Protein AF-A0A101M7M8-F1 (afdb_monomer_lite)

Radius of gyration: 23.51 Å; chains: 1; bounding box: 47×56×74 Å

Structure (mmCIF, N/CA/C/O backbone):
data_AF-A0A101M7M8-F1
#
_entry.id   AF-A0A101M7M8-F1
#
loop_
_atom_site.group_PDB
_atom_site.id
_atom_site.type_symbol
_atom_site.label_atom_id
_atom_site.label_alt_id
_atom_site.label_comp_id
_atom_site.label_asym_id
_atom_site.label_entity_id
_atom_site.label_seq_id
_atom_site.pdbx_PDB_ins_code
_atom_site.Cartn_x
_atom_site.Cartn_y
_atom_site.Cartn_z
_atom_site.occupancy
_atom_site.B_iso_or_equiv
_atom_site.auth_seq_id
_atom_site.auth_comp_id
_atom_site.auth_asym_id
_atom_site.auth_atom_id
_atom_site.pdbx_PDB_model_num
ATOM 1 N N . MET A 1 1 ? -29.765 -16.684 18.966 1.00 32.25 1 MET A N 1
ATOM 2 C CA . MET A 1 1 ? -29.220 -16.199 20.252 1.00 32.25 1 MET A CA 1
ATOM 3 C C . MET A 1 1 ? -28.391 -17.330 20.838 1.00 32.25 1 MET A C 1
ATOM 5 O O . MET A 1 1 ? -28.971 -18.263 21.369 1.00 32.25 1 MET A O 1
ATOM 9 N N . MET A 1 2 ? -27.074 -17.317 20.631 1.00 23.75 2 MET A N 1
ATOM 10 C CA . MET A 1 2 ? -26.139 -18.282 21.225 1.00 23.75 2 MET A CA 1
ATOM 11 C C . MET A 1 2 ? -25.247 -17.524 22.202 1.00 23.75 2 MET A C 1
ATOM 13 O O . MET A 1 2 ? -24.819 -16.415 21.904 1.00 23.75 2 MET A O 1
ATOM 17 N N . THR A 1 3 ? -25.052 -18.104 23.377 1.00 29.38 3 THR A N 1
ATOM 18 C CA . THR A 1 3 ? -24.388 -17.514 24.537 1.00 29.38 3 THR A CA 1
ATOM 19 C C . THR A 1 3 ? -22.861 -17.609 24.445 1.00 29.38 3 THR A C 1
ATOM 21 O O . THR A 1 3 ? -22.305 -18.702 24.381 1.00 29.38 3 THR A O 1
ATOM 24 N N . ASP A 1 4 ? -22.248 -16.430 24.488 1.00 35.38 4 ASP A N 1
ATOM 25 C CA . ASP A 1 4 ? -20.856 -15.952 24.616 1.00 35.38 4 ASP A CA 1
ATOM 26 C C . ASP A 1 4 ? -19.743 -16.758 25.341 1.00 35.38 4 ASP A C 1
ATOM 28 O O . ASP A 1 4 ? -18.679 -16.190 25.553 1.00 35.38 4 ASP A O 1
ATOM 32 N N . ASN A 1 5 ? -19.865 -18.046 25.681 1.00 39.22 5 ASN A N 1
ATOM 33 C CA . ASN A 1 5 ? -18.835 -18.715 26.515 1.00 39.22 5 ASN A CA 1
ATOM 34 C C . ASN A 1 5 ? -17.965 -19.783 25.829 1.00 39.22 5 ASN A C 1
ATOM 36 O O . ASN A 1 5 ? -17.107 -20.379 26.473 1.00 39.22 5 ASN A O 1
ATOM 40 N N . PHE A 1 6 ? -18.115 -20.015 24.522 1.00 40.47 6 PHE A N 1
ATOM 41 C CA . PHE A 1 6 ? -17.392 -21.109 23.852 1.00 40.47 6 PHE A CA 1
ATOM 42 C C . PHE A 1 6 ? -15.856 -20.979 23.919 1.00 40.47 6 PHE A C 1
ATOM 44 O O . PHE A 1 6 ? -15.157 -21.983 24.023 1.00 40.47 6 PHE A O 1
ATOM 51 N N . PHE A 1 7 ? -15.324 -19.755 23.868 1.00 36.28 7 PHE A N 1
ATOM 52 C CA . PHE A 1 7 ? -13.878 -19.518 23.78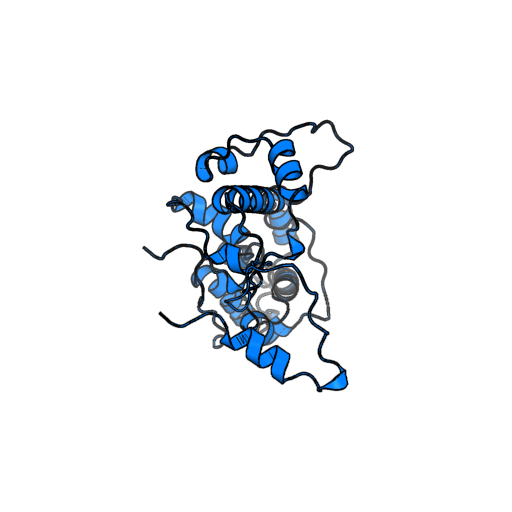6 1.00 36.28 7 PHE A CA 1
ATOM 53 C C . PHE A 1 7 ? -13.171 -19.553 25.148 1.00 36.28 7 PHE A C 1
ATOM 55 O O . PHE A 1 7 ? -12.085 -20.120 25.257 1.00 36.28 7 PHE A O 1
ATOM 62 N N . ASP A 1 8 ? -13.803 -19.024 26.193 1.00 39.91 8 ASP A N 1
ATOM 63 C CA . ASP A 1 8 ? -13.211 -18.966 27.534 1.00 39.91 8 ASP A CA 1
ATOM 64 C C . ASP A 1 8 ? -13.249 -20.333 28.233 1.00 39.91 8 ASP A C 1
ATOM 66 O O . ASP A 1 8 ? -12.286 -20.726 28.897 1.00 39.91 8 ASP A O 1
ATOM 70 N N . ASP A 1 9 ? -14.313 -21.110 27.998 1.00 45.50 9 ASP A N 1
ATOM 71 C CA . ASP A 1 9 ? -14.434 -22.483 28.496 1.00 45.50 9 ASP A CA 1
ATOM 72 C C . ASP A 1 9 ? -13.404 -23.411 27.827 1.00 45.50 9 ASP A C 1
ATOM 74 O O . ASP A 1 9 ? -12.812 -24.271 28.484 1.00 45.50 9 ASP A O 1
ATOM 78 N N . ALA A 1 10 ? -13.124 -23.200 26.535 1.00 43.31 10 ALA A N 1
ATOM 79 C CA . ALA A 1 10 ? -12.106 -23.952 25.805 1.00 43.31 10 ALA A CA 1
ATOM 80 C C . ALA A 1 10 ? -10.690 -23.674 26.335 1.00 43.31 10 ALA A C 1
ATOM 82 O O . ALA A 1 10 ? -9.888 -24.599 26.470 1.00 43.31 10 ALA A O 1
ATOM 83 N N . ILE A 1 11 ? -10.390 -22.421 26.688 1.00 44.66 11 ILE A N 1
ATOM 84 C CA . ILE A 1 11 ? -9.078 -22.024 27.213 1.00 44.66 11 ILE A CA 1
ATOM 85 C C . ILE A 1 11 ? -8.894 -22.524 28.652 1.00 44.66 11 ILE A C 1
ATOM 87 O O . ILE A 1 11 ? -7.848 -23.086 28.973 1.00 44.66 11 ILE A O 1
ATOM 91 N N . TYR A 1 12 ? -9.911 -22.419 29.508 1.00 48.59 12 TYR A N 1
ATOM 92 C CA . TYR A 1 12 ? -9.835 -22.898 30.892 1.00 48.59 12 TYR A CA 1
ATOM 93 C C . TYR A 1 12 ? -9.670 -24.427 30.991 1.00 48.59 12 TYR A C 1
ATOM 95 O O . TYR A 1 12 ? -8.859 -24.919 31.779 1.00 48.59 12 TYR A O 1
ATOM 103 N N . LEU A 1 13 ? -10.394 -25.189 30.161 1.00 52.75 13 LEU A N 1
ATOM 104 C CA . LEU A 1 13 ? -10.286 -26.653 30.103 1.00 52.75 13 LEU A CA 1
ATOM 105 C C . LEU A 1 13 ? -8.975 -27.135 29.470 1.00 52.75 13 LEU A C 1
ATOM 107 O O . LEU A 1 13 ? -8.574 -28.274 29.709 1.00 52.75 13 LEU A O 1
ATOM 111 N N . SER A 1 14 ? -8.295 -26.274 28.707 1.00 49.81 14 SER A N 1
ATOM 112 C CA . SER A 1 14 ? -6.990 -26.579 28.112 1.00 49.81 14 SER A CA 1
ATOM 113 C C . SER A 1 14 ? -5.812 -26.480 29.093 1.00 49.81 14 SER A C 1
ATOM 115 O O . SER A 1 14 ? -4.717 -26.932 28.764 1.00 49.81 14 SER A O 1
ATOM 117 N N . LEU A 1 15 ? -6.022 -25.940 30.304 1.00 53.69 15 LEU A N 1
ATOM 118 C CA . LEU A 1 15 ? -4.983 -25.822 31.333 1.00 53.69 15 LEU A CA 1
ATOM 119 C C . LEU A 1 15 ? -4.952 -27.052 32.274 1.00 53.69 15 LEU A C 1
ATOM 121 O O . LEU A 1 15 ? -6.022 -27.495 32.727 1.00 53.69 15 LEU A O 1
ATOM 125 N N . PRO A 1 16 ? -3.756 -27.585 32.621 1.00 60.22 16 PRO A N 1
ATOM 126 C CA . PRO A 1 16 ? -3.584 -28.640 33.627 1.00 60.22 16 PRO A CA 1
ATOM 127 C C . PRO A 1 16 ? -4.167 -28.240 34.986 1.00 60.22 16 PRO A C 1
ATOM 129 O O . PRO A 1 16 ? -4.083 -27.080 35.377 1.00 60.22 16 PRO A O 1
ATOM 132 N N . GLU A 1 17 ? -4.737 -29.191 35.735 1.00 57.03 17 GLU A N 1
ATOM 133 C CA . GLU A 1 17 ? -5.490 -28.895 36.969 1.00 57.03 17 GLU A CA 1
ATOM 134 C C . GLU A 1 17 ? -4.710 -28.098 38.024 1.00 57.03 17 GLU A C 1
ATOM 136 O O . GLU A 1 17 ? -5.309 -27.270 38.706 1.00 57.03 17 GLU A O 1
ATOM 141 N N . GLY A 1 18 ? -3.394 -28.303 38.131 1.00 55.91 18 GLY A N 1
ATOM 142 C CA . GLY A 1 18 ? -2.535 -27.586 39.081 1.00 55.91 18 GLY A CA 1
ATOM 143 C C . GLY A 1 18 ? -2.215 -26.137 38.697 1.00 55.91 18 GLY A C 1
ATOM 144 O O . GLY A 1 18 ? -1.885 -25.346 39.575 1.00 55.91 18 GLY A O 1
ATOM 145 N N . ASP A 1 19 ? -2.365 -25.783 37.418 1.00 47.59 19 ASP A N 1
ATOM 146 C CA . ASP A 1 19 ? -1.992 -24.473 36.863 1.00 47.59 19 ASP A CA 1
ATOM 147 C C . ASP A 1 19 ? -3.211 -23.573 36.618 1.00 47.59 19 ASP A C 1
ATOM 149 O O . ASP A 1 19 ? -3.096 -22.450 36.117 1.00 47.59 19 ASP A O 1
ATOM 153 N N . ARG A 1 20 ? -4.410 -24.057 36.964 1.00 64.12 20 ARG A N 1
ATOM 154 C CA . ARG A 1 20 ? -5.638 -23.273 36.848 1.00 64.12 20 ARG A CA 1
ATOM 155 C C . ARG A 1 20 ? -5.642 -22.185 37.924 1.00 64.12 20 ARG A C 1
ATOM 157 O O . ARG A 1 20 ? -5.546 -22.501 39.110 1.00 64.12 20 ARG A O 1
ATOM 164 N N . PRO A 1 21 ? -5.798 -20.906 37.553 1.00 47.75 21 PRO A N 1
ATOM 165 C CA . PRO A 1 21 ? -5.776 -19.822 38.523 1.00 47.75 21 PRO A CA 1
ATOM 166 C C . PRO A 1 21 ? -6.949 -19.932 39.507 1.00 47.75 21 PRO A C 1
ATOM 168 O O . PRO A 1 21 ? -8.106 -20.111 39.115 1.00 47.75 21 PRO A O 1
ATOM 171 N N . THR A 1 22 ? -6.650 -19.811 40.802 1.00 50.59 22 THR A N 1
ATOM 172 C CA . THR A 1 22 ? -7.643 -19.881 41.880 1.00 50.59 22 THR A CA 1
ATOM 173 C C . THR A 1 22 ? -8.544 -18.638 41.839 1.00 50.59 22 THR A C 1
ATOM 175 O O . THR A 1 22 ? -8.028 -17.520 41.904 1.00 50.59 22 THR A O 1
ATOM 178 N N . PRO A 1 23 ? -9.881 -18.766 41.753 1.00 46.91 23 PRO A N 1
ATOM 179 C CA . PRO A 1 23 ? -10.744 -17.604 41.544 1.00 46.91 23 PRO A CA 1
ATOM 180 C C . PRO A 1 23 ? -10.723 -16.628 42.733 1.00 46.91 23 PRO A C 1
ATOM 182 O O . PRO A 1 23 ? -10.976 -17.020 43.876 1.00 46.91 23 PRO A O 1
ATOM 185 N N . HIS A 1 24 ? -10.485 -15.337 42.474 1.00 37.03 24 HIS A N 1
ATOM 186 C CA . HIS A 1 24 ? -10.622 -14.281 43.483 1.00 37.03 24 HIS A CA 1
ATOM 187 C C . HIS A 1 24 ? -12.093 -14.086 43.894 1.00 37.03 24 HIS A C 1
ATOM 189 O O . HIS A 1 24 ? -12.976 -13.904 43.055 1.00 37.03 24 HIS A O 1
ATOM 195 N N . LYS A 1 25 ? -12.362 -14.098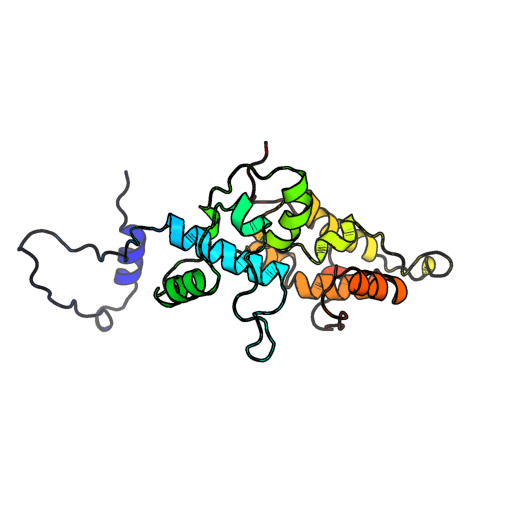 45.207 1.00 33.75 25 LYS A N 1
ATOM 196 C CA . LYS A 1 25 ? -13.704 -13.928 45.786 1.00 33.75 25 LYS A CA 1
ATOM 197 C C . LYS A 1 25 ? -14.038 -12.441 45.978 1.00 33.75 25 LYS A C 1
ATOM 199 O O . LYS A 1 25 ? -13.643 -11.852 46.978 1.00 33.75 25 LYS A O 1
ATOM 204 N N . HIS A 1 26 ? -14.810 -11.848 45.068 1.00 35.81 26 HIS A N 1
ATOM 205 C CA . HIS A 1 26 ? -15.611 -10.654 45.379 1.00 35.81 26 HIS A CA 1
ATOM 206 C C . HIS A 1 26 ? -16.964 -11.075 45.987 1.00 35.81 26 HIS A C 1
ATOM 208 O O . HIS A 1 26 ? -17.482 -12.130 45.608 1.00 35.81 26 HIS A O 1
ATOM 214 N N . PRO A 1 27 ? -17.558 -10.294 46.916 1.00 35.12 27 PRO A N 1
ATOM 215 C CA . PRO A 1 27 ? -18.871 -10.599 47.472 1.00 35.12 27 PRO A CA 1
ATOM 216 C C . PRO A 1 27 ? -19.942 -10.323 46.409 1.00 35.12 27 PRO A C 1
ATOM 218 O O . PRO A 1 27 ? -20.359 -9.191 46.181 1.00 35.12 27 PRO A O 1
ATOM 221 N N . VAL A 1 28 ? -20.342 -11.390 45.724 1.00 41.12 28 VAL A N 1
ATOM 222 C CA . VAL A 1 28 ? -21.474 -11.434 44.799 1.00 41.12 28 VAL A CA 1
ATOM 223 C C . VAL A 1 28 ? -22.707 -11.840 45.615 1.00 41.12 28 VAL A C 1
ATOM 225 O O . VAL A 1 28 ? -22.597 -12.785 46.403 1.00 41.12 28 VAL A O 1
ATOM 228 N N . PRO A 1 29 ? -23.875 -11.183 45.455 1.00 38.06 29 PRO A N 1
ATOM 229 C CA . PRO A 1 29 ? -25.136 -11.710 45.960 1.00 38.06 29 PRO A CA 1
ATOM 230 C C . PRO A 1 29 ? -25.270 -13.154 45.489 1.00 38.06 29 PRO A C 1
ATOM 232 O O . PRO A 1 29 ? -25.189 -13.450 44.297 1.00 38.06 29 PRO A O 1
ATOM 235 N N . SER A 1 30 ? -25.364 -14.059 46.452 1.00 46.72 30 SER A N 1
ATOM 236 C CA . SER A 1 30 ? -25.351 -15.500 46.251 1.00 46.72 30 SER A CA 1
ATOM 237 C C . SER A 1 30 ? -26.430 -15.912 45.251 1.00 46.72 30 SER A C 1
ATOM 239 O O . SER A 1 30 ? -27.605 -15.955 45.610 1.00 46.72 30 SER A O 1
ATOM 241 N N . GLY A 1 31 ? -26.037 -16.217 44.009 1.00 46.72 31 GLY A N 1
ATOM 242 C CA . GLY A 1 31 ? -26.960 -16.850 43.068 1.00 46.72 31 GLY A CA 1
ATOM 243 C C . GLY A 1 31 ? -26.848 -16.550 41.575 1.00 46.72 31 GLY A C 1
ATOM 244 O O . GLY A 1 31 ? -27.865 -16.684 40.914 1.00 46.72 31 GLY A O 1
ATOM 245 N N . SER A 1 32 ? -25.691 -16.207 40.999 1.00 39.06 32 SER A N 1
ATOM 246 C CA . SER A 1 32 ? -25.452 -16.462 39.559 1.00 39.06 32 SER A CA 1
ATOM 247 C C . SER A 1 32 ? -23.989 -16.233 39.171 1.00 39.06 32 SER A C 1
ATOM 249 O O . SER A 1 32 ? -23.405 -15.206 39.509 1.00 39.06 32 SER A O 1
ATOM 251 N N . ARG A 1 33 ? -23.407 -17.219 38.477 1.00 39.69 33 ARG A N 1
ATOM 252 C CA . ARG A 1 33 ? -22.004 -17.315 38.035 1.00 39.69 33 ARG A CA 1
ATOM 253 C C . ARG A 1 33 ? -21.588 -16.105 37.187 1.00 39.69 33 ARG A C 1
ATOM 255 O O . ARG A 1 33 ? -22.284 -15.739 36.245 1.00 39.69 33 ARG A O 1
ATOM 262 N N . GLY A 1 34 ? -20.468 -15.484 37.555 1.00 39.03 34 GLY A N 1
ATOM 263 C CA . GLY A 1 34 ? -20.034 -14.184 37.049 1.00 39.03 34 GLY A CA 1
ATOM 264 C C . GLY A 1 34 ? -19.376 -14.230 35.670 1.00 39.03 34 GLY A C 1
ATOM 265 O O . GLY A 1 34 ? -18.301 -14.791 35.506 1.00 39.03 34 GLY A O 1
ATOM 266 N N . THR A 1 35 ? -19.996 -13.547 34.712 1.00 36.94 35 THR A N 1
ATOM 267 C CA . THR A 1 35 ? -19.371 -13.018 33.493 1.00 36.94 35 THR A CA 1
ATOM 268 C C . THR A 1 35 ? -18.348 -11.935 33.858 1.00 36.94 35 THR A C 1
ATOM 270 O O . THR A 1 35 ? -18.730 -10.919 34.453 1.00 36.94 35 THR A O 1
ATOM 273 N N . GLN A 1 36 ? -17.072 -12.105 33.493 1.00 39.00 36 GLN A N 1
ATOM 274 C CA . GLN A 1 36 ? -16.108 -10.999 33.491 1.00 39.00 36 GLN A CA 1
ATOM 275 C C . GLN A 1 36 ? -16.554 -9.960 32.453 1.00 39.00 36 GLN A C 1
ATOM 277 O O . GLN A 1 36 ? -16.719 -10.261 31.274 1.00 39.00 36 GLN A O 1
ATOM 282 N N . LYS A 1 37 ? -16.801 -8.722 32.891 1.00 39.56 37 LYS A N 1
ATOM 283 C CA . LYS A 1 37 ? -17.212 -7.630 32.001 1.00 39.56 37 LYS A CA 1
ATOM 284 C C . LYS A 1 37 ? -15.980 -6.962 31.393 1.00 39.56 37 LYS A C 1
ATOM 286 O O . LYS A 1 37 ? -15.274 -6.239 32.090 1.00 39.56 37 LYS A O 1
ATOM 291 N N . ILE A 1 38 ? -15.790 -7.143 30.085 1.00 42.38 38 ILE A N 1
ATOM 292 C CA . ILE A 1 38 ? -14.974 -6.261 29.236 1.00 42.38 38 ILE A CA 1
ATOM 293 C C . ILE A 1 38 ? -15.375 -4.802 29.535 1.00 42.38 38 ILE A C 1
ATOM 295 O O . ILE A 1 38 ? -16.583 -4.526 29.589 1.00 42.38 38 ILE A O 1
ATOM 299 N N . PRO A 1 39 ? -14.427 -3.862 29.728 1.00 40.81 39 PRO A N 1
ATOM 300 C CA . PRO A 1 39 ? -14.756 -2.450 29.876 1.00 40.81 39 PRO A CA 1
ATOM 301 C C . PRO A 1 39 ? -15.514 -1.979 28.632 1.00 40.81 39 PRO A C 1
ATOM 303 O O . PRO A 1 39 ? -14.956 -1.860 27.544 1.00 40.81 39 PRO A O 1
ATOM 306 N N . ARG A 1 40 ? -16.819 -1.749 28.777 1.00 43.19 40 ARG A N 1
ATOM 307 C CA . ARG A 1 40 ? -17.635 -1.158 27.719 1.00 43.19 40 ARG A CA 1
ATOM 308 C C . ARG A 1 40 ? -17.424 0.345 27.779 1.00 43.19 40 ARG A C 1
ATOM 310 O O . ARG A 1 40 ? -17.894 0.997 28.708 1.00 43.19 40 ARG A O 1
ATOM 317 N N . TYR A 1 41 ? -16.699 0.891 26.809 1.00 51.41 41 TYR A N 1
ATOM 318 C CA . TYR A 1 41 ? -16.622 2.336 26.663 1.00 51.41 41 TYR A CA 1
ATOM 319 C C . TYR A 1 41 ? -17.984 2.847 26.200 1.00 51.41 41 TYR A C 1
ATOM 321 O O . TYR A 1 41 ? -18.460 2.479 25.127 1.00 51.41 41 TYR A O 1
ATOM 329 N N . ASN A 1 42 ? -18.605 3.706 27.007 1.00 51.78 42 ASN A N 1
ATOM 330 C CA . ASN A 1 42 ? -19.912 4.296 26.703 1.00 51.78 42 ASN A CA 1
ATOM 331 C C . ASN A 1 42 ? -19.909 5.147 25.418 1.00 51.78 42 ASN A C 1
ATOM 333 O O . ASN A 1 42 ? -20.975 5.489 24.921 1.00 51.78 42 ASN A O 1
ATOM 337 N N . ASP A 1 43 ? -18.728 5.465 24.876 1.00 60.78 43 ASP A N 1
ATOM 338 C CA . ASP A 1 43 ? -18.552 6.307 23.695 1.00 60.78 43 ASP A CA 1
ATOM 339 C C . ASP A 1 43 ? -17.585 5.686 22.667 1.00 60.78 43 ASP A C 1
ATOM 341 O O . ASP A 1 43 ? -16.628 6.307 22.199 1.00 60.78 43 ASP A O 1
ATOM 345 N N . LEU A 1 44 ? -17.827 4.416 22.318 1.00 60.41 44 LEU A N 1
ATOM 346 C CA . LEU A 1 44 ? -17.117 3.713 21.236 1.00 60.41 44 LEU A CA 1
ATOM 347 C C . LEU A 1 44 ? -17.075 4.541 19.944 1.00 60.41 44 LEU A C 1
ATOM 349 O O . LEU A 1 44 ? -16.058 4.548 19.253 1.00 60.41 44 LEU A O 1
ATOM 353 N N . THR A 1 45 ? -18.141 5.285 19.648 1.00 63.28 45 THR A N 1
ATOM 354 C CA . THR A 1 45 ? -18.242 6.166 18.479 1.00 63.28 45 THR A CA 1
ATOM 355 C C . THR A 1 45 ? -17.215 7.301 18.513 1.00 63.28 45 THR A C 1
ATOM 357 O O . THR A 1 45 ? -16.574 7.569 17.496 1.00 63.28 45 THR A O 1
ATOM 360 N N . LYS A 1 46 ? -17.009 7.966 19.656 1.00 69.19 46 LYS A N 1
ATOM 361 C CA . LYS A 1 46 ? -16.004 9.031 19.786 1.00 69.19 46 LYS A CA 1
ATOM 362 C C . LYS A 1 46 ? -14.580 8.495 19.787 1.00 69.19 46 LYS A C 1
ATOM 364 O O . LYS A 1 46 ? -13.748 9.038 19.063 1.00 69.19 46 LYS A O 1
ATOM 369 N N . ILE A 1 47 ? -14.318 7.402 20.512 1.00 68.56 47 ILE A N 1
ATOM 370 C CA . ILE A 1 47 ? -13.015 6.707 20.490 1.00 68.56 47 ILE A CA 1
ATOM 371 C C . ILE A 1 47 ? -12.638 6.368 19.047 1.00 68.56 47 ILE A C 1
ATOM 373 O O . ILE A 1 47 ? -11.554 6.708 18.578 1.00 68.56 47 ILE A O 1
ATOM 377 N N . THR A 1 48 ? -13.587 5.787 18.319 1.00 66.56 48 THR A N 1
ATOM 378 C CA . THR A 1 48 ? -13.458 5.436 16.906 1.00 66.56 48 THR A CA 1
ATOM 379 C C . THR A 1 48 ? -13.101 6.644 16.042 1.00 66.56 48 THR A C 1
ATOM 381 O O . THR A 1 48 ? -12.110 6.613 15.311 1.00 66.56 48 THR A O 1
ATOM 384 N N . LYS A 1 49 ? -13.873 7.735 16.139 1.00 69.50 49 LYS A N 1
ATOM 385 C CA . LYS A 1 49 ? -13.622 8.964 15.371 1.00 69.50 49 LYS A CA 1
ATOM 386 C C . LYS A 1 49 ? -12.236 9.537 15.651 1.00 69.50 49 LYS A C 1
ATOM 388 O O . LYS A 1 49 ? -11.544 9.950 14.724 1.00 69.50 49 LYS A O 1
ATOM 393 N N . PHE A 1 50 ? -11.823 9.542 16.912 1.00 73.31 50 PHE A N 1
ATOM 394 C CA . PHE A 1 50 ? -10.557 10.120 17.346 1.00 73.31 50 PHE A CA 1
ATOM 395 C C . PHE A 1 50 ? -9.357 9.284 16.905 1.00 73.31 50 PHE A C 1
ATOM 397 O O . PHE A 1 50 ? -8.389 9.842 16.391 1.00 73.31 50 PHE A O 1
ATOM 404 N N . ILE A 1 51 ? -9.435 7.954 16.991 1.00 70.62 51 ILE A N 1
ATOM 405 C CA . ILE A 1 51 ? -8.385 7.083 16.448 1.00 70.62 51 ILE A CA 1
ATOM 406 C C . ILE A 1 51 ? -8.298 7.228 14.924 1.00 70.62 51 ILE A C 1
ATOM 408 O O . ILE A 1 51 ? -7.196 7.276 14.375 1.00 70.62 51 ILE A O 1
ATOM 412 N N . TYR A 1 52 ? -9.428 7.357 14.223 1.00 69.75 52 TYR A N 1
ATOM 413 C CA . TYR A 1 52 ? -9.426 7.560 12.773 1.00 69.75 52 TYR A CA 1
ATOM 414 C C . TYR A 1 52 ? -8.832 8.922 12.383 1.00 69.75 52 TYR A C 1
ATOM 416 O O . TYR A 1 52 ? -8.050 9.009 11.437 1.00 69.75 52 TYR A O 1
ATOM 424 N N . ALA A 1 53 ? -9.120 9.973 13.157 1.00 70.31 53 ALA A N 1
ATOM 425 C CA . ALA A 1 53 ? -8.491 11.281 13.004 1.00 70.31 53 ALA A CA 1
ATOM 426 C C . ALA A 1 53 ? -6.975 11.202 13.174 1.00 70.31 53 ALA A C 1
ATOM 428 O O . ALA A 1 53 ? -6.253 11.690 12.311 1.00 70.31 53 A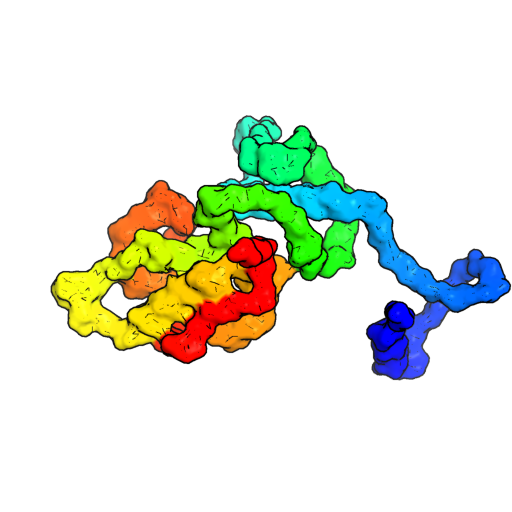LA A O 1
ATOM 429 N N . ILE A 1 54 ? -6.493 10.538 14.230 1.00 69.00 54 ILE A N 1
ATOM 430 C CA . ILE A 1 54 ? -5.061 10.304 14.459 1.00 69.00 54 ILE A CA 1
ATOM 431 C C . ILE A 1 54 ? -4.454 9.509 13.297 1.00 69.00 54 ILE A C 1
ATOM 433 O O . ILE A 1 54 ? -3.415 9.896 12.769 1.00 69.00 54 ILE A O 1
ATOM 437 N N . SER A 1 55 ? -5.113 8.439 12.852 1.00 65.00 55 SER A N 1
ATOM 438 C CA . SER A 1 55 ? -4.635 7.583 11.758 1.00 65.00 55 SER A CA 1
ATOM 439 C C . SER A 1 55 ? -4.495 8.370 10.454 1.00 65.00 55 SER A C 1
ATOM 441 O O . SER A 1 55 ? -3.436 8.357 9.831 1.00 65.00 55 SER A O 1
ATOM 443 N N . LEU A 1 56 ? -5.525 9.125 10.064 1.00 65.19 56 LEU A N 1
ATOM 444 C CA . LEU A 1 56 ? -5.478 10.007 8.896 1.00 65.19 56 LEU A CA 1
ATOM 445 C C . LEU A 1 56 ? -4.435 11.109 9.059 1.00 65.19 56 LEU A C 1
ATOM 447 O O . LEU A 1 56 ? -3.737 11.439 8.105 1.00 65.19 56 LEU A O 1
ATOM 451 N N . TYR A 1 57 ? -4.304 11.666 10.261 1.00 64.12 57 TYR A N 1
ATOM 452 C CA . TYR A 1 57 ? -3.311 12.689 10.549 1.00 64.12 57 TYR A CA 1
ATOM 453 C C . TYR A 1 57 ? -1.888 12.155 10.342 1.00 64.12 57 TYR A C 1
ATOM 455 O O . TYR A 1 57 ? -1.104 12.787 9.633 1.00 64.12 57 TYR A O 1
ATOM 463 N N . ILE A 1 58 ? -1.586 10.961 10.864 1.00 58.72 58 ILE A N 1
ATOM 464 C CA . ILE A 1 58 ? -0.314 10.253 10.656 1.00 58.72 58 ILE A CA 1
ATOM 465 C C . ILE A 1 58 ? -0.089 9.975 9.164 1.00 58.72 58 ILE A C 1
ATOM 467 O O . ILE A 1 58 ? 0.983 10.278 8.637 1.00 58.72 58 ILE A O 1
ATOM 471 N N . MET A 1 59 ? -1.097 9.445 8.464 1.00 53.47 59 MET A N 1
ATOM 472 C CA . MET A 1 59 ? -0.980 9.084 7.045 1.00 53.47 59 MET A CA 1
ATOM 473 C C . MET A 1 59 ? -0.761 10.300 6.132 1.00 53.47 59 MET A C 1
ATOM 475 O O . MET A 1 59 ? 0.037 10.224 5.197 1.00 53.47 59 MET A O 1
ATOM 479 N N . ILE A 1 60 ? -1.419 11.429 6.414 1.00 57.72 60 ILE A N 1
ATOM 480 C CA . ILE A 1 60 ? -1.339 12.649 5.596 1.00 57.72 60 ILE A CA 1
ATOM 481 C C . ILE A 1 60 ? -0.070 13.456 5.904 1.00 57.72 60 ILE A C 1
ATOM 483 O O . ILE A 1 60 ? 0.540 14.015 4.992 1.00 57.72 60 ILE A O 1
ATOM 487 N N . ARG A 1 61 ? 0.339 13.554 7.176 1.00 54.12 61 ARG A N 1
ATOM 488 C CA . ARG A 1 61 ? 1.474 14.401 7.588 1.00 54.12 61 ARG A CA 1
ATOM 489 C C . ARG A 1 61 ? 2.822 13.679 7.564 1.00 54.12 61 ARG A C 1
ATOM 491 O O . ARG A 1 61 ? 3.835 14.367 7.620 1.00 54.12 61 ARG A O 1
ATOM 498 N N . ALA A 1 62 ? 2.852 12.345 7.467 1.00 41.88 62 ALA A N 1
ATOM 499 C CA . ALA A 1 62 ? 4.044 11.477 7.456 1.00 41.88 62 ALA A CA 1
ATOM 500 C C . ALA A 1 62 ? 4.987 11.581 8.679 1.00 41.88 62 ALA A C 1
ATOM 502 O O . ALA A 1 62 ? 5.766 10.662 8.918 1.00 41.88 62 ALA A O 1
ATOM 503 N N . HIS A 1 63 ? 4.888 12.637 9.488 1.00 39.41 63 HIS A N 1
ATOM 504 C CA . HIS A 1 63 ? 5.600 12.818 10.743 1.00 39.41 63 HIS A CA 1
ATOM 505 C C . HIS A 1 63 ? 4.630 13.299 11.833 1.00 39.41 63 HIS A C 1
ATOM 507 O O . HIS A 1 63 ? 3.802 14.177 11.560 1.00 39.41 63 HIS A O 1
ATOM 513 N N . PRO A 1 64 ? 4.720 12.760 13.065 1.00 38.25 64 PRO A N 1
ATOM 514 C CA . PRO A 1 64 ? 4.083 13.390 14.216 1.00 38.25 64 PRO A CA 1
ATOM 515 C C . PRO A 1 64 ? 4.620 14.826 14.364 1.00 38.25 64 PRO A C 1
ATOM 517 O O . PRO A 1 64 ? 5.753 15.092 13.950 1.00 38.25 64 PRO A O 1
ATOM 520 N N . PRO A 1 65 ? 3.831 15.767 14.911 1.00 39.97 65 PRO A N 1
ATOM 521 C CA . PRO A 1 65 ? 4.307 17.124 15.137 1.00 39.97 65 PRO A CA 1
ATOM 522 C C . PRO A 1 65 ? 5.551 17.050 16.030 1.00 39.97 65 PRO A C 1
ATOM 524 O O . PRO A 1 65 ? 5.499 16.552 17.153 1.00 39.97 65 PRO A O 1
ATOM 527 N N . VAL A 1 66 ? 6.696 17.464 15.487 1.00 39.53 66 VAL A N 1
ATOM 528 C CA . VAL A 1 66 ? 7.961 17.474 16.222 1.00 39.53 66 VAL A CA 1
ATOM 529 C C . VAL A 1 66 ? 7.881 18.601 17.249 1.00 39.53 66 VAL A C 1
ATOM 531 O O . VAL A 1 66 ? 7.531 19.726 16.901 1.00 39.53 66 VAL A O 1
ATOM 534 N N . LEU A 1 67 ? 8.233 18.304 18.503 1.00 41.75 67 LEU A N 1
ATOM 535 C CA . LEU A 1 67 ? 8.222 19.225 19.653 1.00 41.75 67 LEU A CA 1
ATOM 536 C C . LEU A 1 67 ? 9.033 20.526 19.458 1.00 41.75 67 LEU A C 1
ATOM 538 O O . LEU A 1 67 ? 8.936 21.425 20.288 1.00 41.75 67 LEU A O 1
ATOM 542 N N . SER A 1 68 ? 9.847 20.631 18.405 1.00 40.12 68 SER A N 1
ATOM 543 C CA . SER A 1 68 ? 10.894 21.647 18.256 1.00 40.12 68 SER A CA 1
ATOM 544 C C . SER A 1 68 ? 10.612 22.763 17.244 1.00 40.12 68 SER A C 1
ATOM 546 O O . SER A 1 68 ? 11.530 23.513 16.921 1.00 40.12 68 SER A O 1
ATOM 548 N N . CYS A 1 69 ? 9.403 22.896 16.700 1.00 37.19 69 CYS A N 1
ATOM 549 C CA . CYS A 1 69 ? 9.077 23.998 15.784 1.00 37.19 69 CYS A CA 1
ATOM 550 C C . CYS A 1 69 ? 7.721 24.610 16.144 1.00 37.19 69 CYS A C 1
ATOM 552 O O . CYS A 1 69 ? 6.906 23.923 16.751 1.00 37.19 69 CYS A O 1
ATOM 554 N N . ASP A 1 70 ? 7.487 25.865 15.739 1.00 41.31 70 ASP A N 1
ATOM 555 C CA . ASP A 1 70 ? 6.347 26.775 16.014 1.00 41.31 70 ASP A CA 1
ATOM 556 C C . ASP A 1 70 ? 4.912 26.250 15.729 1.00 41.31 70 ASP A C 1
ATOM 558 O O . ASP A 1 70 ? 3.953 27.008 15.625 1.00 41.31 70 ASP A O 1
ATOM 562 N N . TYR A 1 71 ? 4.729 24.938 15.623 1.00 44.91 71 TYR A N 1
ATOM 563 C CA . TYR A 1 71 ? 3.479 24.205 15.477 1.00 44.91 71 TYR A CA 1
ATOM 564 C C . TYR A 1 71 ? 2.850 23.852 16.835 1.00 44.91 71 TYR A C 1
ATOM 566 O O . TYR A 1 71 ? 2.481 22.701 17.074 1.00 44.91 71 TYR A O 1
ATOM 574 N N . LYS A 1 72 ? 2.690 24.828 17.735 1.00 45.56 72 LYS A N 1
ATOM 575 C CA . LYS A 1 72 ? 1.693 24.676 18.806 1.00 45.56 72 LYS A CA 1
ATOM 576 C C . LYS A 1 72 ? 0.315 24.782 18.147 1.00 45.56 72 LYS A C 1
ATOM 578 O O . LYS A 1 72 ? -0.031 25.829 17.616 1.00 45.56 72 LYS A O 1
ATOM 583 N N . ASP A 1 73 ? -0.411 23.669 18.112 1.00 54.19 73 ASP A N 1
ATOM 584 C CA . ASP A 1 73 ? -1.782 23.551 17.597 1.00 54.19 73 ASP A CA 1
ATOM 585 C C . ASP A 1 73 ? -1.984 23.813 16.088 1.00 54.19 73 ASP A C 1
ATOM 587 O O . ASP A 1 73 ? -2.772 24.680 15.698 1.00 54.19 73 ASP A O 1
ATOM 591 N N . PRO A 1 74 ? -1.346 23.041 15.181 1.00 56.19 74 PRO A N 1
ATOM 592 C CA . PRO A 1 74 ? -1.705 23.093 13.771 1.00 56.19 74 PRO A CA 1
ATOM 593 C C . PRO A 1 74 ? -3.212 22.849 13.602 1.00 56.19 74 PRO A C 1
ATOM 595 O O . PRO A 1 74 ? -3.739 21.878 14.160 1.00 56.19 74 PRO A O 1
ATOM 598 N N . PRO A 1 75 ? -3.914 23.667 12.797 1.00 61.25 75 PRO A N 1
ATOM 599 C CA . PRO A 1 75 ? -5.340 23.485 12.595 1.00 61.25 75 PRO A CA 1
ATOM 600 C C . PRO A 1 75 ? -5.610 22.075 12.068 1.00 61.25 75 PRO A C 1
ATOM 602 O O . PRO A 1 75 ? -4.868 21.555 11.220 1.00 61.25 75 PRO A O 1
ATOM 605 N N . MET A 1 76 ? -6.669 21.454 12.593 1.00 67.94 76 MET A N 1
ATOM 606 C CA . MET A 1 76 ? -7.147 20.166 12.105 1.00 67.94 76 MET A CA 1
ATOM 607 C C . MET A 1 76 ? -7.337 20.273 10.584 1.00 67.94 76 MET A C 1
ATOM 609 O O . MET A 1 76 ? -7.996 21.217 10.132 1.00 67.94 76 MET A O 1
ATOM 613 N N . PRO A 1 77 ? -6.753 19.371 9.769 1.00 64.38 77 PRO A N 1
ATOM 614 C CA . PRO A 1 77 ? -6.972 19.394 8.332 1.00 64.38 77 PRO A CA 1
ATOM 615 C C . PRO A 1 77 ? -8.470 19.464 8.035 1.00 64.38 77 PRO A C 1
ATOM 617 O O . PRO A 1 77 ? -9.230 18.657 8.567 1.00 64.38 77 PRO A O 1
ATOM 620 N N . LYS A 1 78 ? -8.894 20.406 7.177 1.00 62.38 78 LYS A N 1
ATOM 621 C CA . LYS A 1 78 ? -10.320 20.624 6.861 1.00 62.38 78 LYS A CA 1
ATOM 622 C C . LYS A 1 78 ? -11.027 19.339 6.446 1.00 62.38 78 LYS A C 1
ATOM 624 O O . LYS A 1 78 ? -12.198 19.166 6.738 1.00 62.38 78 LYS A O 1
ATOM 629 N N . PHE A 1 79 ? -10.311 18.425 5.805 1.00 61.41 79 PHE A N 1
ATOM 630 C CA . PHE A 1 79 ? -10.806 17.092 5.489 1.00 61.41 79 PHE A CA 1
ATOM 631 C C . PHE A 1 79 ? -11.254 16.309 6.736 1.00 61.41 79 PHE A C 1
ATOM 633 O O . PHE A 1 79 ? -12.350 15.770 6.743 1.00 61.41 79 PHE A O 1
ATOM 640 N N . ILE A 1 80 ? -10.454 16.276 7.805 1.00 64.62 80 ILE A N 1
ATOM 641 C CA . ILE A 1 80 ? -10.787 15.548 9.038 1.00 64.62 80 ILE A CA 1
ATOM 642 C C . ILE A 1 80 ? -11.984 16.211 9.727 1.00 64.62 80 ILE A C 1
ATOM 644 O O . ILE A 1 80 ? -12.941 15.524 10.078 1.00 64.62 80 ILE A O 1
ATOM 648 N N . SER A 1 81 ? -11.979 17.540 9.858 1.00 68.12 81 SER A N 1
ATOM 649 C CA . SER A 1 81 ? -13.088 18.247 10.508 1.00 68.12 81 SER 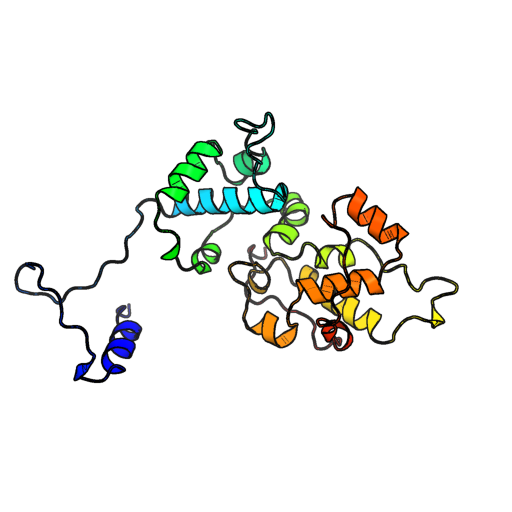A CA 1
ATOM 650 C C . SER A 1 81 ? -14.387 18.199 9.698 1.00 68.12 81 SER A C 1
ATOM 652 O O . SER A 1 81 ? -15.458 18.049 10.277 1.00 68.12 81 SER A O 1
ATOM 654 N N . THR A 1 82 ? -14.307 18.252 8.366 1.00 64.31 82 THR A N 1
ATOM 655 C CA . THR A 1 82 ? -15.483 18.277 7.478 1.00 64.31 82 THR A CA 1
ATOM 656 C C . THR A 1 82 ? -16.034 16.879 7.201 1.00 64.31 82 THR A C 1
ATOM 658 O O . THR A 1 82 ? -17.245 16.700 7.214 1.00 64.31 82 THR A O 1
ATOM 661 N N . ILE A 1 83 ? -15.178 15.877 6.964 1.00 60.62 83 ILE A N 1
ATOM 662 C CA . ILE A 1 83 ? -15.628 14.524 6.589 1.00 60.62 83 ILE A CA 1
ATOM 663 C C . ILE A 1 83 ? -15.965 13.675 7.816 1.00 60.62 83 ILE A C 1
ATOM 665 O O . ILE A 1 83 ? -16.926 12.912 7.776 1.00 60.62 83 ILE A O 1
ATOM 669 N N . LEU A 1 84 ? -15.220 13.808 8.920 1.00 62.75 84 LEU A N 1
ATOM 670 C CA . LEU A 1 84 ? -15.505 13.052 10.149 1.00 62.75 84 LEU A CA 1
ATOM 671 C C . LEU A 1 84 ? -16.372 13.826 11.150 1.00 62.75 84 LEU A C 1
ATOM 673 O O . LEU A 1 84 ? -16.792 13.254 12.162 1.00 62.75 84 LEU A O 1
ATOM 677 N N . GLY A 1 85 ? -16.638 15.110 10.884 1.00 65.69 85 GLY A N 1
ATOM 678 C CA . GLY A 1 85 ? -17.393 15.984 11.783 1.00 65.69 85 GLY A CA 1
ATOM 679 C C . GLY A 1 85 ? -16.695 16.188 13.128 1.00 65.69 85 GLY A C 1
ATOM 680 O O . GLY A 1 85 ? -17.364 16.226 14.156 1.00 65.69 85 GLY A O 1
ATOM 681 N N . ILE A 1 86 ? -15.359 16.225 13.134 1.00 70.44 86 ILE A N 1
ATOM 682 C CA . ILE A 1 86 ? -14.554 16.382 14.351 1.00 70.44 86 ILE A CA 1
ATOM 683 C C . ILE A 1 86 ? -14.285 17.863 14.577 1.00 70.44 86 ILE A C 1
ATOM 685 O O . ILE A 1 86 ? -13.676 18.534 13.741 1.00 70.44 86 ILE A O 1
ATOM 689 N N . THR A 1 87 ? -14.747 18.358 15.719 1.00 74.75 87 THR A N 1
ATOM 690 C CA . THR A 1 87 ? -14.596 19.761 16.131 1.00 74.75 87 THR A CA 1
ATOM 691 C C . THR A 1 87 ? -13.481 19.949 17.153 1.00 74.75 87 THR A C 1
ATOM 693 O O . THR A 1 87 ? -13.009 21.063 17.358 1.00 74.75 87 THR A O 1
ATOM 696 N N . GLU A 1 88 ? -13.058 18.857 17.785 1.00 77.00 88 GLU A N 1
ATOM 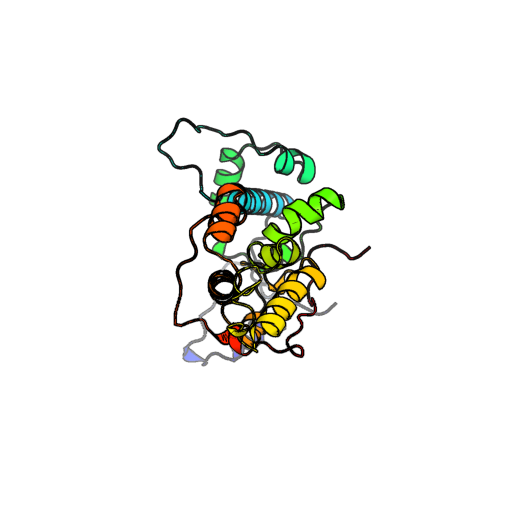697 C CA . GLU A 1 88 ? -12.006 18.819 18.786 1.00 77.00 88 GLU A CA 1
ATOM 698 C C . GLU A 1 88 ? -10.624 19.043 18.162 1.00 77.00 88 GLU A C 1
ATOM 700 O O . GLU A 1 88 ? -10.332 18.627 17.035 1.00 77.00 88 GLU A O 1
ATOM 705 N N . ASN A 1 89 ? -9.754 19.719 18.910 1.00 73.75 89 ASN A N 1
ATOM 706 C CA . ASN A 1 89 ? -8.381 19.965 18.489 1.00 73.75 89 ASN A CA 1
ATOM 707 C C . ASN A 1 89 ? -7.481 18.736 18.743 1.00 73.75 89 ASN A C 1
ATOM 709 O O . ASN A 1 89 ? -7.872 17.762 19.388 1.00 73.75 89 ASN A O 1
ATOM 713 N N . GLN A 1 90 ? -6.255 18.767 18.214 1.00 69.19 90 GLN A N 1
ATOM 714 C CA . GLN A 1 90 ? -5.326 17.630 18.287 1.00 69.19 90 GLN A CA 1
ATOM 715 C C . GLN A 1 90 ? -4.967 17.246 19.725 1.00 69.19 90 GLN A C 1
ATOM 717 O O . GLN A 1 90 ? -4.859 16.058 20.028 1.00 69.19 90 GLN A O 1
ATOM 722 N N . THR A 1 91 ? -4.808 18.239 20.599 1.00 69.56 91 THR A N 1
ATOM 723 C CA . THR A 1 91 ? -4.474 18.055 22.014 1.00 69.56 91 THR A CA 1
ATOM 724 C C . THR A 1 91 ? -5.598 17.319 22.736 1.00 69.56 91 THR A C 1
ATOM 726 O O . THR A 1 91 ? -5.354 16.266 23.312 1.00 69.56 91 THR A O 1
ATOM 729 N N . GLN A 1 92 ? -6.846 17.767 22.575 1.00 74.19 92 GLN A N 1
ATOM 730 C CA . GLN A 1 92 ? -8.031 17.121 23.154 1.00 74.19 92 GLN A CA 1
ATOM 731 C C . GLN A 1 92 ? -8.200 15.672 22.684 1.00 74.19 92 GLN A C 1
ATOM 733 O O . GLN A 1 92 ? -8.525 14.786 23.473 1.00 74.19 92 GLN A O 1
ATOM 738 N N . ILE A 1 93 ? -7.968 15.421 21.393 1.00 73.75 93 ILE A N 1
ATOM 739 C CA . ILE A 1 93 ? -8.028 14.075 20.817 1.00 73.75 93 ILE A CA 1
ATOM 740 C C . ILE A 1 93 ? -6.928 13.191 21.414 1.00 73.75 93 ILE A C 1
ATOM 742 O O . ILE A 1 93 ? -7.202 12.068 21.831 1.00 73.75 93 ILE A O 1
ATOM 746 N N . SER A 1 94 ? -5.697 13.700 21.485 1.00 68.25 94 SER A N 1
ATOM 747 C CA . SER A 1 94 ? -4.538 12.950 21.978 1.00 68.25 94 SER A CA 1
ATOM 748 C C . SER A 1 94 ? -4.647 12.641 23.469 1.00 68.25 94 SER A C 1
ATOM 750 O O . SER A 1 94 ? -4.412 11.504 23.864 1.00 68.25 94 SER A O 1
ATOM 752 N N . GLU A 1 95 ? -5.056 13.611 24.289 1.00 68.44 95 GLU A N 1
ATOM 753 C CA . GLU A 1 95 ? -5.284 13.438 25.728 1.00 68.44 95 GLU A CA 1
ATOM 754 C C . GLU A 1 95 ? -6.392 12.417 26.003 1.00 68.44 95 GLU A C 1
ATOM 756 O O . GLU A 1 95 ? -6.223 11.525 26.834 1.00 68.44 95 GLU A O 1
ATOM 761 N N . TYR A 1 96 ? -7.502 12.490 25.261 1.00 72.56 96 TYR A N 1
ATOM 762 C CA . TYR A 1 96 ? -8.590 11.525 25.393 1.00 72.56 96 TYR A CA 1
ATOM 763 C C . TYR A 1 96 ? -8.132 10.108 25.037 1.00 72.56 96 TYR A C 1
ATOM 765 O O . TYR A 1 96 ? -8.359 9.179 25.804 1.00 72.56 96 TYR A O 1
ATOM 773 N N . ILE A 1 97 ? -7.443 9.934 23.911 1.00 70.12 97 ILE A N 1
ATOM 774 C CA . ILE A 1 97 ? -6.930 8.633 23.464 1.00 70.12 97 ILE A CA 1
ATOM 775 C C . ILE A 1 97 ? -5.871 8.085 24.430 1.00 70.12 97 ILE A C 1
ATOM 777 O O . ILE A 1 97 ? -5.924 6.907 24.773 1.00 70.12 97 ILE A O 1
ATOM 781 N N . ALA A 1 98 ? -4.968 8.929 24.935 1.00 67.31 98 ALA A N 1
ATOM 782 C CA . ALA A 1 98 ? -3.957 8.541 25.920 1.00 67.31 98 ALA A CA 1
ATOM 783 C C . ALA A 1 98 ? -4.554 8.146 27.282 1.00 67.31 98 ALA A C 1
ATOM 785 O O . ALA A 1 98 ? -3.937 7.382 28.020 1.00 67.31 98 ALA A O 1
ATOM 786 N N . SER A 1 99 ? -5.756 8.630 27.613 1.00 69.75 99 SER A N 1
ATOM 787 C CA . SER A 1 99 ? -6.464 8.246 28.841 1.00 69.75 99 SER A CA 1
ATOM 788 C C . SER A 1 99 ? -7.062 6.831 28.800 1.00 69.75 99 SER A C 1
ATOM 790 O O . SER A 1 99 ? -7.515 6.321 29.826 1.00 69.75 99 SER A O 1
ATOM 792 N N . LEU A 1 100 ? -7.072 6.182 27.629 1.00 68.50 100 LEU A N 1
ATOM 793 C CA . LEU A 1 100 ? -7.702 4.882 27.416 1.00 68.50 100 LEU A CA 1
ATOM 794 C C . LEU A 1 100 ? -6.649 3.761 27.366 1.00 68.50 100 LEU A C 1
ATOM 796 O O . LEU A 1 100 ? -5.612 3.920 26.721 1.00 68.50 100 LEU A O 1
ATOM 800 N N . PRO A 1 101 ? -6.913 2.579 27.955 1.00 65.44 101 PRO A N 1
ATOM 801 C CA . PRO A 1 101 ? -6.042 1.413 27.821 1.00 65.44 101 PRO A CA 1
ATOM 802 C C . PRO A 1 101 ? -6.247 0.733 26.454 1.00 65.44 101 PRO A C 1
ATOM 804 O O . PRO A 1 101 ? -6.775 -0.376 26.354 1.00 65.44 101 PRO A O 1
ATOM 807 N N . LEU A 1 102 ? -5.841 1.418 25.380 1.00 63.50 102 LEU A N 1
ATOM 808 C CA . LEU A 1 102 ? -6.071 1.011 23.987 1.00 63.50 102 LEU A CA 1
ATOM 809 C C . LEU A 1 102 ? -5.384 -0.301 23.604 1.00 63.50 102 LEU A C 1
ATOM 811 O O . LEU A 1 102 ? -5.836 -0.957 22.673 1.00 63.50 102 LEU A O 1
ATOM 815 N N . GLN A 1 103 ? -4.341 -0.719 24.327 1.00 59.88 103 GLN A N 1
ATOM 816 C CA . GLN A 1 103 ? -3.704 -2.029 24.127 1.00 59.88 103 GLN A CA 1
ATOM 817 C C . GLN A 1 103 ? -4.669 -3.215 24.286 1.00 59.88 103 GLN A C 1
ATOM 819 O O . GLN A 1 103 ? -4.384 -4.305 23.804 1.00 59.88 103 GLN A O 1
ATOM 824 N N . ASN A 1 104 ? -5.805 -2.998 24.952 1.00 63.97 104 ASN A N 1
ATOM 825 C CA . ASN A 1 104 ? -6.824 -4.016 25.179 1.00 63.97 104 ASN A CA 1
ATOM 826 C C . ASN A 1 104 ? -7.911 -4.018 24.086 1.00 63.97 104 ASN A C 1
ATOM 828 O O . ASN A 1 104 ? -8.844 -4.813 24.164 1.00 63.97 104 ASN A O 1
ATOM 832 N N . LEU A 1 105 ? -7.842 -3.108 23.105 1.00 61.81 105 LEU A N 1
ATOM 833 C CA . LEU A 1 105 ? -8.774 -3.058 21.980 1.00 61.81 105 LEU A CA 1
ATOM 834 C C . LEU A 1 105 ? -8.241 -3.906 20.825 1.00 61.81 105 LEU A C 1
ATOM 836 O O . LEU A 1 105 ? -7.166 -3.631 20.294 1.00 61.81 105 LEU A O 1
ATOM 840 N N . ASP A 1 106 ? -9.031 -4.888 20.393 1.00 65.12 106 ASP A N 1
ATOM 841 C CA . ASP A 1 106 ? -8.746 -5.653 19.178 1.00 65.12 106 ASP A CA 1
ATOM 842 C C . ASP A 1 106 ? -8.822 -4.729 17.949 1.00 65.12 106 ASP A C 1
ATOM 844 O O . ASP A 1 106 ? -9.917 -4.264 17.631 1.00 65.12 106 ASP A O 1
ATOM 848 N N . PRO A 1 107 ? -7.719 -4.477 17.215 1.00 65.00 107 PRO A N 1
ATOM 849 C CA . PRO A 1 107 ? -7.697 -3.555 16.078 1.00 65.00 107 PRO A CA 1
ATOM 850 C C . PRO A 1 107 ? -8.698 -3.896 14.963 1.00 65.00 107 PRO A C 1
ATOM 852 O O . PRO A 1 107 ? -8.950 -3.047 14.107 1.00 65.00 107 PRO A O 1
ATOM 855 N N . VAL A 1 108 ? -9.304 -5.090 14.968 1.00 67.38 108 VAL A N 1
ATOM 856 C CA . VAL A 1 108 ? -10.416 -5.452 14.078 1.00 67.38 108 VAL A CA 1
ATOM 857 C C . VAL A 1 108 ? -11.612 -4.501 14.207 1.00 67.38 108 VAL A C 1
ATOM 859 O O . VAL A 1 108 ? -12.292 -4.306 13.199 1.00 67.38 108 VAL A O 1
ATOM 862 N N . TRP A 1 109 ? -11.816 -3.824 15.351 1.00 65.94 109 TRP A N 1
ATOM 863 C CA . TRP A 1 109 ? -12.900 -2.835 15.532 1.00 65.94 109 TRP A CA 1
ATOM 864 C C . TRP A 1 109 ? -12.907 -1.749 14.442 1.00 65.94 109 TRP A C 1
ATOM 866 O O . TRP A 1 109 ? -13.953 -1.178 14.135 1.00 65.94 109 TRP A O 1
ATOM 876 N N . VAL A 1 110 ? -11.760 -1.485 13.799 1.00 65.25 110 VAL A N 1
ATOM 877 C CA . VAL A 1 110 ? -11.655 -0.519 12.695 1.00 65.25 110 VAL A CA 1
ATOM 878 C C . VAL A 1 110 ? -12.511 -0.908 11.478 1.00 65.25 110 VAL A C 1
ATOM 880 O O . VAL A 1 110 ? -12.903 -0.043 10.698 1.00 65.25 110 VAL A O 1
ATOM 883 N N . LYS A 1 111 ? -12.833 -2.198 11.313 1.00 66.31 111 LYS A N 1
ATOM 884 C CA . LYS A 1 111 ? -13.693 -2.697 10.229 1.00 66.31 111 LYS A CA 1
ATOM 885 C C . LYS A 1 111 ? -15.172 -2.392 10.461 1.00 66.31 111 LYS A C 1
ATOM 887 O O . LYS A 1 111 ? -15.917 -2.277 9.493 1.00 66.31 111 LYS A O 1
ATOM 892 N N . ASP A 1 112 ? -15.582 -2.220 11.717 1.00 65.88 112 ASP A N 1
ATOM 893 C CA . ASP A 1 112 ? -16.969 -1.920 12.091 1.00 65.88 112 ASP A CA 1
ATOM 894 C C . ASP A 1 112 ? -17.315 -0.430 11.916 1.00 65.88 112 ASP A C 1
ATOM 896 O O . ASP A 1 112 ? -18.466 -0.010 12.081 1.00 65.88 112 ASP A O 1
ATOM 900 N N . ILE A 1 113 ? -16.325 0.389 11.544 1.00 61.66 113 ILE A N 1
ATOM 901 C CA . ILE A 1 113 ? -16.502 1.811 11.269 1.00 61.66 113 ILE A CA 1
ATOM 902 C C . ILE A 1 113 ? -17.262 1.980 9.957 1.00 61.66 113 ILE A C 1
ATOM 904 O O . ILE A 1 113 ? -16.708 1.882 8.861 1.00 61.66 113 ILE A O 1
ATOM 908 N N . LYS A 1 114 ? -18.538 2.344 10.063 1.00 58.38 114 LYS A N 1
ATOM 909 C CA . LYS A 1 114 ? -19.299 2.844 8.918 1.00 58.38 114 LYS A CA 1
ATOM 910 C C . LYS A 1 114 ? -18.829 4.257 8.596 1.00 58.38 114 LYS A C 1
ATOM 912 O O . LYS A 1 114 ? -19.219 5.215 9.262 1.00 58.38 114 LYS A O 1
ATOM 917 N N . LEU A 1 115 ? -17.971 4.384 7.588 1.00 59.59 115 LEU A N 1
ATOM 918 C CA . LEU A 1 115 ? -17.608 5.692 7.058 1.00 59.59 115 LEU A CA 1
ATOM 919 C C . LEU A 1 115 ? -18.851 6.318 6.397 1.00 59.59 115 LEU A C 1
ATOM 921 O O . LEU A 1 115 ? -19.565 5.611 5.679 1.00 59.59 115 LEU A O 1
ATOM 925 N N . PRO A 1 116 ? -19.146 7.610 6.649 1.00 59.12 116 PRO A N 1
ATOM 926 C CA . PRO A 1 116 ? -20.208 8.311 5.931 1.00 59.12 116 PRO A CA 1
ATOM 927 C C . PRO A 1 116 ? -19.926 8.262 4.426 1.00 59.12 116 PRO A C 1
ATOM 929 O O . PRO A 1 116 ? -18.784 8.032 4.031 1.00 59.12 116 PRO A O 1
ATOM 932 N N . GLU A 1 117 ? -20.943 8.472 3.584 1.00 61.06 117 GLU A N 1
ATOM 933 C CA . GLU A 1 117 ? -20.757 8.450 2.130 1.00 61.06 117 GLU A CA 1
ATOM 934 C C . GLU A 1 117 ? -19.641 9.420 1.710 1.00 61.06 117 GLU A C 1
ATOM 936 O O . GLU A 1 117 ? -19.816 10.638 1.682 1.00 61.06 117 GLU A O 1
ATOM 941 N N . ILE A 1 118 ? -18.466 8.870 1.404 1.00 63.62 118 ILE A N 1
ATOM 942 C CA . ILE A 1 118 ? -17.339 9.640 0.898 1.00 63.62 118 ILE A CA 1
ATOM 943 C C . ILE A 1 118 ? -17.559 9.798 -0.604 1.00 63.62 118 ILE A C 1
ATOM 945 O O . ILE A 1 118 ? -17.751 8.819 -1.324 1.00 63.62 118 ILE A O 1
ATOM 949 N N . GLY A 1 119 ? -17.535 11.039 -1.090 1.00 64.38 119 GLY A N 1
ATOM 950 C CA . GLY A 1 119 ? -17.611 11.305 -2.524 1.00 64.38 119 GLY A CA 1
ATOM 951 C C . GLY A 1 119 ? -16.482 10.596 -3.283 1.00 64.38 119 GLY A C 1
ATOM 952 O O . GLY A 1 119 ? -15.363 10.482 -2.780 1.00 64.38 119 GLY A O 1
ATOM 953 N N . GLN A 1 120 ? -16.755 10.161 -4.515 1.00 68.81 120 GLN A N 1
ATOM 954 C CA . GLN A 1 120 ? -15.798 9.422 -5.355 1.00 68.81 120 GLN A CA 1
ATOM 955 C C . GLN A 1 120 ? -14.447 10.143 -5.507 1.00 68.81 120 GLN A C 1
ATOM 957 O O . GLN A 1 120 ? -13.397 9.506 -5.503 1.00 68.81 120 GLN A O 1
ATOM 962 N N . GLU A 1 121 ? -14.455 11.478 -5.563 1.00 66.25 121 GLU A N 1
ATOM 963 C CA . GLU A 1 121 ? -13.234 12.287 -5.633 1.00 66.25 121 GLU A CA 1
ATOM 964 C C . GLU A 1 121 ? -12.368 12.179 -4.365 1.00 66.25 121 GLU A C 1
ATOM 966 O O . GLU A 1 121 ? -11.142 12.103 -4.437 1.00 66.25 121 GLU A O 1
ATOM 971 N N . ALA A 1 122 ? -12.989 12.152 -3.186 1.00 66.56 122 ALA A N 1
ATOM 972 C CA . ALA A 1 122 ? -12.263 11.971 -1.935 1.00 66.56 122 ALA A CA 1
ATOM 973 C C . ALA A 1 122 ? -11.786 10.516 -1.784 1.00 66.56 122 ALA A C 1
ATOM 975 O O . ALA A 1 122 ? -10.660 10.285 -1.346 1.00 66.56 122 ALA A O 1
ATOM 976 N N . MET A 1 123 ? -12.580 9.531 -2.217 1.00 70.50 123 MET A N 1
ATOM 977 C CA . MET A 1 123 ? -12.147 8.130 -2.216 1.00 70.50 123 MET A CA 1
ATOM 978 C C . MET A 1 123 ? -10.949 7.889 -3.141 1.00 70.50 123 MET A C 1
ATOM 980 O O . MET A 1 123 ? -10.020 7.192 -2.746 1.00 70.50 123 MET A O 1
ATOM 984 N N . SER A 1 124 ? -10.916 8.483 -4.337 1.00 68.19 124 SER A N 1
ATOM 985 C CA . SER A 1 124 ? -9.794 8.302 -5.269 1.00 68.19 124 SER A CA 1
ATOM 986 C C . SER A 1 124 ? -8.502 8.963 -4.779 1.00 68.19 124 SER A C 1
ATOM 988 O O . SER A 1 124 ? -7.416 8.424 -4.993 1.00 68.19 124 SER A O 1
ATOM 990 N N . LYS A 1 125 ? -8.610 10.100 -4.079 1.00 67.88 125 LYS A N 1
ATOM 991 C CA . LYS A 1 125 ? -7.458 10.829 -3.526 1.00 67.88 125 LYS A CA 1
ATOM 992 C C . LYS A 1 125 ? -6.904 10.205 -2.246 1.00 67.88 125 LYS A C 1
ATOM 994 O O . LYS A 1 125 ? -5.690 10.114 -2.113 1.00 67.88 125 LYS A O 1
ATOM 999 N N . PHE A 1 126 ? -7.767 9.799 -1.313 1.00 68.75 126 PHE A N 1
ATOM 1000 C CA . PHE A 1 126 ? -7.355 9.392 0.042 1.00 68.75 126 PHE A CA 1
ATOM 1001 C C . PHE A 1 126 ? -7.480 7.896 0.299 1.00 68.75 126 PHE A C 1
ATOM 1003 O O . PHE A 1 126 ? -6.766 7.342 1.132 1.00 68.75 126 PHE A O 1
ATOM 1010 N N . GLY A 1 127 ? -8.380 7.230 -0.415 1.00 70.56 127 GLY A N 1
ATOM 1011 C CA . GLY A 1 127 ? -8.647 5.811 -0.262 1.00 70.56 127 GLY A CA 1
ATOM 1012 C C . GLY A 1 127 ? -7.408 4.924 -0.364 1.00 70.56 127 GLY A C 1
ATOM 1013 O O . GLY A 1 127 ? -7.233 4.073 0.509 1.00 70.56 127 GLY A O 1
ATOM 1014 N N . PRO A 1 128 ? -6.519 5.115 -1.360 1.00 73.50 128 PRO A N 1
ATOM 1015 C CA . PRO A 1 128 ? -5.303 4.316 -1.473 1.00 73.50 128 PRO A CA 1
ATOM 1016 C C . PRO A 1 128 ? -4.378 4.461 -0.264 1.00 73.50 128 PRO A C 1
ATOM 1018 O O . PRO A 1 128 ? -3.792 3.474 0.169 1.00 73.50 128 PRO A O 1
ATOM 1021 N N . ASP A 1 129 ? -4.261 5.663 0.303 1.00 69.94 129 ASP A N 1
ATOM 1022 C CA . ASP A 1 129 ? -3.442 5.889 1.495 1.00 69.94 129 ASP A CA 1
ATOM 1023 C C . ASP A 1 129 ? -4.056 5.195 2.712 1.00 69.94 129 ASP A C 1
ATOM 1025 O O . ASP A 1 129 ? -3.354 4.461 3.405 1.00 69.94 129 ASP A O 1
ATOM 1029 N N . VAL A 1 130 ? -5.374 5.340 2.902 1.00 67.56 130 VAL A N 1
ATOM 1030 C CA . VAL A 1 130 ? -6.128 4.661 3.967 1.00 67.56 130 VAL A CA 1
ATOM 1031 C C . VAL A 1 130 ? -5.964 3.149 3.866 1.00 67.56 130 VAL A C 1
ATOM 1033 O O . VAL A 1 130 ? -5.590 2.511 4.837 1.00 67.56 130 VAL A O 1
ATOM 1036 N N . ALA A 1 131 ? -6.166 2.562 2.690 1.00 72.69 131 ALA A N 1
ATOM 1037 C CA . ALA A 1 131 ? -6.056 1.119 2.493 1.00 72.69 131 ALA A CA 1
ATOM 1038 C C . ALA A 1 131 ? -4.613 0.579 2.593 1.00 72.69 131 ALA A C 1
ATOM 1040 O O . ALA A 1 131 ? -4.408 -0.633 2.596 1.00 72.69 131 ALA A O 1
ATOM 1041 N N . GLY A 1 132 ? -3.598 1.449 2.673 1.00 75.06 132 GLY A N 1
ATOM 1042 C CA . GLY A 1 132 ? -2.188 1.051 2.692 1.00 75.06 132 GLY A CA 1
ATOM 1043 C C . GLY A 1 132 ? -1.596 0.756 1.306 1.00 75.06 132 GLY A C 1
ATOM 1044 O O . GLY A 1 132 ? -0.532 0.147 1.211 1.00 75.06 132 GLY A O 1
ATOM 1045 N N . TYR A 1 133 ? -2.243 1.210 0.230 1.00 77.44 133 TYR A N 1
ATOM 1046 C CA . TYR A 1 133 ? -1.830 1.042 -1.169 1.00 77.44 133 TYR A CA 1
ATOM 1047 C C . TYR A 1 133 ? -0.925 2.150 -1.711 1.00 77.44 133 TYR A C 1
ATOM 1049 O O . TYR A 1 133 ? -0.648 2.162 -2.909 1.00 77.44 133 TYR A O 1
ATOM 1057 N N . ARG A 1 134 ? -0.450 3.088 -0.885 1.00 79.56 134 ARG A N 1
ATOM 1058 C CA . ARG A 1 134 ? 0.287 4.277 -1.355 1.00 79.56 134 ARG A CA 1
ATOM 1059 C C . ARG A 1 134 ? 1.407 3.979 -2.361 1.00 79.56 134 ARG A C 1
ATOM 1061 O O . ARG A 1 134 ? 1.566 4.709 -3.330 1.00 79.56 134 ARG A O 1
ATOM 1068 N N . LEU A 1 135 ? 2.188 2.919 -2.144 1.00 86.12 135 LEU A N 1
ATOM 1069 C CA . LEU A 1 135 ? 3.259 2.533 -3.073 1.00 86.12 135 LEU A CA 1
ATOM 1070 C C . LEU A 1 135 ? 2.727 1.814 -4.321 1.00 86.12 135 LEU A C 1
ATOM 1072 O O . LEU A 1 135 ? 3.279 1.983 -5.404 1.00 86.12 135 LEU A O 1
ATOM 1076 N N . ALA A 1 136 ? 1.662 1.021 -4.182 1.00 89.06 136 ALA A N 1
ATOM 1077 C CA . ALA A 1 136 ? 1.043 0.311 -5.299 1.00 89.06 136 ALA A CA 1
ATOM 1078 C C . ALA A 1 136 ? 0.379 1.280 -6.290 1.00 89.06 136 ALA A C 1
ATOM 1080 O O . ALA A 1 136 ? 0.511 1.107 -7.498 1.00 89.06 136 ALA A O 1
ATOM 1081 N N . SER A 1 137 ? -0.260 2.346 -5.791 1.00 88.06 137 SER A N 1
ATOM 1082 C CA . SER A 1 137 ? -0.986 3.328 -6.611 1.00 88.06 137 SER A CA 1
ATOM 1083 C C . SER A 1 137 ? -0.101 4.092 -7.604 1.00 88.06 137 SER A C 1
ATOM 1085 O O . SER A 1 137 ? -0.604 4.638 -8.590 1.00 88.06 137 SER A O 1
ATOM 1087 N N . ILE A 1 138 ? 1.221 4.092 -7.391 1.00 91.31 138 ILE A N 1
ATOM 1088 C CA . ILE A 1 138 ? 2.206 4.643 -8.329 1.00 91.31 138 ILE A CA 1
ATOM 1089 C C . ILE A 1 138 ? 2.090 3.944 -9.682 1.00 91.31 138 ILE A C 1
ATOM 1091 O O . ILE A 1 138 ? 2.037 4.627 -10.699 1.00 91.31 138 ILE A O 1
ATOM 1095 N N . PHE A 1 139 ? 1.957 2.616 -9.698 1.00 94.19 139 PHE A N 1
ATOM 1096 C CA . PHE A 1 139 ? 1.888 1.836 -10.934 1.00 94.19 139 PHE A CA 1
ATOM 1097 C C . PHE A 1 139 ? 0.598 2.076 -11.715 1.00 94.19 139 PHE A C 1
ATOM 1099 O O . PHE A 1 139 ? 0.598 1.937 -12.931 1.00 94.19 139 PHE A O 1
ATOM 1106 N N . ASN A 1 140 ? -0.485 2.487 -11.054 1.00 90.44 140 ASN A N 1
ATOM 1107 C CA . ASN A 1 140 ? -1.735 2.855 -11.724 1.00 90.44 140 ASN A CA 1
ATOM 1108 C C . ASN A 1 140 ? -1.691 4.273 -12.315 1.00 90.44 140 ASN A C 1
ATOM 1110 O O . ASN A 1 140 ? -2.510 4.596 -13.168 1.00 90.44 140 ASN A O 1
ATOM 1114 N N . THR A 1 141 ? -0.763 5.121 -11.860 1.00 88.25 141 THR A N 1
ATOM 1115 C CA . THR A 1 141 ? -0.670 6.530 -12.281 1.00 88.25 141 THR A CA 1
ATOM 1116 C C . THR A 1 141 ? 0.509 6.787 -13.225 1.00 88.25 141 THR A C 1
ATOM 1118 O O . THR A 1 141 ? 0.438 7.675 -14.070 1.00 88.25 141 THR A O 1
ATOM 1121 N N . TYR A 1 142 ? 1.600 6.031 -13.081 1.00 92.06 142 TYR A N 1
ATOM 1122 C CA . TYR A 1 142 ? 2.847 6.200 -13.823 1.00 92.06 142 TYR A CA 1
ATOM 1123 C C . TYR A 1 142 ? 3.233 4.890 -14.499 1.00 92.06 142 TYR A C 1
ATOM 1125 O O . TYR A 1 142 ? 3.423 3.872 -13.830 1.00 92.06 142 TYR A O 1
ATOM 1133 N N . GLU A 1 143 ? 3.423 4.926 -15.814 1.00 93.50 143 GLU A N 1
ATOM 1134 C CA . GLU A 1 143 ? 3.933 3.769 -16.547 1.00 93.50 143 GLU A CA 1
ATOM 1135 C C . GLU A 1 143 ? 5.445 3.587 -16.313 1.00 93.50 143 GLU A C 1
ATOM 1137 O O . GLU A 1 143 ? 6.184 4.578 -16.315 1.00 93.50 143 GLU A O 1
ATOM 1142 N N . PRO A 1 144 ? 5.924 2.346 -16.097 1.00 96.19 144 PRO A N 1
ATOM 1143 C CA . PRO A 1 144 ? 7.350 2.034 -16.011 1.00 96.19 144 PRO A CA 1
ATOM 1144 C C . PRO A 1 144 ? 8.139 2.539 -17.224 1.00 96.19 144 PRO A C 1
ATOM 1146 O O . PRO A 1 144 ? 7.808 2.220 -18.365 1.00 96.19 144 PRO A O 1
ATOM 1149 N N . ASP A 1 145 ? 9.216 3.288 -16.984 1.00 96.31 145 ASP A N 1
ATOM 1150 C CA . ASP A 1 145 ? 9.999 3.955 -18.034 1.00 96.31 145 ASP A CA 1
ATOM 1151 C C . ASP A 1 145 ? 11.446 3.450 -18.152 1.00 96.31 145 ASP A C 1
ATOM 1153 O O . ASP A 1 145 ? 12.128 3.773 -19.127 1.00 96.31 145 ASP A O 1
ATOM 1157 N N . LYS A 1 146 ? 11.925 2.631 -17.204 1.00 96.31 146 LYS A N 1
ATOM 1158 C CA . LYS A 1 146 ? 13.338 2.214 -17.130 1.00 96.31 146 LYS A CA 1
ATOM 1159 C C . LYS A 1 146 ? 13.825 1.440 -18.358 1.00 96.31 146 LYS A C 1
ATOM 1161 O O . LYS A 1 146 ? 14.979 1.584 -18.746 1.00 96.31 146 LYS A O 1
ATOM 1166 N N . TYR A 1 147 ? 12.955 0.633 -18.960 1.00 96.00 147 TYR A N 1
ATOM 1167 C CA . TYR A 1 147 ? 13.277 -0.239 -20.096 1.00 96.00 147 TYR A CA 1
ATOM 1168 C C . TYR A 1 147 ? 12.563 0.205 -21.374 1.00 96.00 147 TYR A C 1
ATOM 1170 O O . TYR A 1 147 ? 11.973 -0.601 -22.090 1.00 96.00 147 TYR A O 1
ATOM 1178 N N . THR A 1 148 ? 12.556 1.508 -21.636 1.00 92.25 148 THR A N 1
ATOM 1179 C CA . THR A 1 148 ? 11.996 2.082 -22.865 1.00 92.25 148 THR A CA 1
ATOM 1180 C C . THR A 1 148 ? 13.112 2.429 -23.856 1.00 92.25 148 THR A C 1
ATOM 1182 O O . THR A 1 148 ? 14.277 2.557 -23.476 1.00 92.25 148 THR A O 1
ATOM 1185 N N . GLY A 1 149 ? 12.778 2.535 -25.146 1.00 91.25 149 GLY A N 1
ATOM 1186 C CA . GLY A 1 149 ? 13.747 2.867 -26.196 1.00 91.25 149 GLY A CA 1
ATOM 1187 C C . GLY A 1 149 ? 14.865 1.828 -26.323 1.00 91.25 149 GLY A C 1
ATOM 1188 O O . GLY A 1 149 ? 14.603 0.638 -26.497 1.00 91.25 149 GLY A O 1
ATOM 1189 N N . GLU A 1 150 ? 16.115 2.277 -26.228 1.00 87.06 150 GLU A N 1
ATOM 1190 C CA . GLU A 1 150 ? 17.310 1.439 -26.405 1.00 87.06 150 GLU A CA 1
ATOM 1191 C C . GLU A 1 150 ? 17.434 0.329 -25.345 1.00 87.06 150 GLU A C 1
ATOM 1193 O O . GLU A 1 150 ? 17.950 -0.746 -25.643 1.00 87.06 150 GLU A O 1
ATOM 1198 N N . HIS A 1 151 ? 16.872 0.533 -24.148 1.00 90.50 151 HIS A N 1
ATOM 1199 C CA . HIS A 1 151 ? 16.895 -0.436 -23.045 1.00 90.50 151 HIS A CA 1
ATOM 1200 C C . HIS A 1 151 ? 15.754 -1.461 -23.086 1.00 90.50 151 HIS A C 1
ATOM 1202 O O . HIS A 1 151 ? 15.633 -2.290 -22.184 1.00 90.50 151 HIS A O 1
ATOM 1208 N N . ALA A 1 152 ? 14.904 -1.441 -24.119 1.00 91.31 152 ALA A N 1
ATOM 1209 C CA . ALA A 1 152 ? 13.769 -2.362 -24.217 1.00 91.31 152 ALA A CA 1
ATOM 1210 C C . ALA A 1 152 ? 14.189 -3.842 -24.234 1.00 91.31 152 ALA A C 1
ATOM 1212 O O . ALA A 1 152 ? 13.457 -4.696 -23.736 1.00 91.31 152 ALA A O 1
ATOM 1213 N N . LYS A 1 153 ? 15.381 -4.147 -24.762 1.00 92.88 153 LYS A N 1
ATOM 1214 C CA . LYS A 1 153 ? 15.936 -5.511 -24.803 1.00 92.88 153 LYS A CA 1
ATOM 1215 C C . LYS A 1 153 ? 16.416 -6.011 -23.438 1.00 92.88 153 LYS A C 1
ATOM 1217 O O . LYS A 1 153 ? 16.457 -7.217 -23.226 1.00 92.88 153 LYS A O 1
ATOM 1222 N N . ASP A 1 154 ? 16.727 -5.099 -22.518 1.00 95.31 154 ASP A N 1
ATOM 1223 C CA . ASP A 1 154 ? 17.221 -5.422 -21.174 1.00 95.31 154 ASP A CA 1
ATOM 1224 C C . ASP A 1 154 ? 16.075 -5.673 -20.180 1.00 95.31 154 ASP A C 1
ATOM 1226 O O . ASP A 1 154 ? 16.310 -5.956 -19.001 1.00 95.31 154 ASP A O 1
ATOM 1230 N N . LYS A 1 155 ? 14.821 -5.547 -20.640 1.00 96.50 155 LYS A N 1
ATOM 1231 C CA . LYS A 1 155 ? 13.628 -5.691 -19.811 1.00 96.50 155 LYS A CA 1
ATOM 1232 C C . LYS A 1 155 ? 13.514 -7.121 -19.267 1.00 96.50 155 LYS A C 1
ATOM 1234 O O . LYS A 1 155 ? 13.389 -8.067 -20.047 1.00 96.50 155 LYS A O 1
ATOM 1239 N N . PRO A 1 156 ? 13.473 -7.311 -17.938 1.00 96.44 156 PRO A N 1
ATOM 1240 C CA . PRO A 1 156 ? 13.279 -8.633 -17.364 1.00 96.44 156 PRO A CA 1
ATOM 1241 C C . PRO A 1 156 ? 11.891 -9.199 -17.687 1.00 96.44 156 PRO A C 1
ATOM 1243 O O . PRO A 1 156 ? 10.885 -8.505 -17.546 1.00 96.44 156 PRO A O 1
ATOM 1246 N N . ILE A 1 157 ? 11.827 -10.492 -18.018 1.00 95.81 157 ILE A N 1
ATOM 1247 C CA . ILE A 1 157 ? 10.580 -11.186 -18.396 1.00 95.81 157 ILE A CA 1
ATOM 1248 C C . ILE A 1 157 ? 9.482 -11.131 -17.320 1.00 95.81 157 ILE A C 1
ATOM 1250 O O . ILE A 1 157 ? 8.297 -11.177 -17.631 1.00 95.81 157 ILE A O 1
ATOM 1254 N N . TRP A 1 158 ? 9.866 -11.024 -16.047 1.00 96.12 158 TRP A N 1
ATOM 1255 C CA . TRP A 1 158 ? 8.938 -11.001 -14.916 1.00 96.12 158 TRP A CA 1
ATOM 1256 C C . TRP A 1 158 ? 8.320 -9.619 -14.671 1.00 96.12 158 TRP A C 1
ATOM 1258 O O . TRP A 1 158 ? 7.342 -9.518 -13.931 1.00 96.12 158 TRP A O 1
ATOM 1268 N N . LEU A 1 159 ? 8.873 -8.551 -15.262 1.00 96.56 159 LEU A N 1
ATOM 1269 C CA . LEU A 1 159 ? 8.533 -7.176 -14.892 1.00 96.56 159 LEU A CA 1
ATOM 1270 C C . LEU A 1 159 ? 7.063 -6.852 -15.162 1.00 96.56 159 LEU A C 1
ATOM 1272 O O . LEU A 1 159 ? 6.381 -6.341 -14.279 1.00 96.56 159 LEU A O 1
ATOM 1276 N N . ASP A 1 160 ? 6.560 -7.203 -16.345 1.00 95.44 160 ASP A N 1
ATOM 1277 C CA . ASP A 1 160 ? 5.170 -6.916 -16.719 1.00 95.44 160 ASP A CA 1
ATOM 1278 C C . ASP A 1 160 ? 4.172 -7.672 -15.849 1.00 95.44 160 ASP A C 1
ATOM 1280 O O . ASP A 1 160 ? 3.160 -7.110 -15.433 1.00 95.44 160 ASP A O 1
ATOM 1284 N N . SER A 1 161 ? 4.485 -8.925 -15.510 1.00 96.69 161 SER A N 1
ATOM 1285 C CA . SER A 1 161 ? 3.642 -9.724 -14.617 1.00 96.69 161 SER A CA 1
ATOM 1286 C C . SER A 1 161 ? 3.620 -9.134 -13.205 1.00 96.69 161 SER A C 1
ATOM 1288 O O . SER A 1 161 ? 2.549 -8.983 -12.619 1.00 96.69 161 SER A O 1
ATOM 1290 N N . ALA A 1 162 ? 4.777 -8.719 -12.680 1.00 96.75 162 ALA A N 1
ATOM 1291 C CA . ALA A 1 162 ? 4.869 -8.085 -11.370 1.00 96.75 162 ALA A CA 1
ATOM 1292 C C . ALA A 1 162 ? 4.106 -6.750 -11.320 1.00 96.75 162 ALA A C 1
ATOM 1294 O O . ALA A 1 162 ? 3.335 -6.518 -10.388 1.00 96.75 162 ALA A O 1
ATOM 1295 N N . VAL A 1 163 ? 4.273 -5.897 -12.338 1.00 95.94 163 VAL A N 1
ATOM 1296 C CA . VAL A 1 163 ? 3.549 -4.620 -12.468 1.00 95.94 163 VAL A CA 1
ATOM 1297 C C . VAL A 1 163 ? 2.045 -4.857 -12.554 1.00 95.94 163 VAL A C 1
ATOM 1299 O O . VAL A 1 163 ? 1.280 -4.180 -11.871 1.00 95.94 163 VAL A O 1
ATOM 1302 N N . TRP A 1 164 ? 1.609 -5.845 -13.336 1.00 96.00 164 TRP A N 1
ATOM 1303 C CA . TRP A 1 164 ? 0.198 -6.199 -13.454 1.00 96.00 164 TRP A CA 1
ATOM 1304 C C . TRP A 1 164 ? -0.398 -6.669 -12.119 1.00 96.00 164 TRP A C 1
ATOM 1306 O O . TRP A 1 164 ? -1.483 -6.230 -11.736 1.00 96.00 164 TRP A O 1
ATOM 1316 N N . VAL A 1 165 ? 0.328 -7.500 -11.361 1.00 95.62 165 VAL A N 1
ATOM 1317 C CA . VAL A 1 165 ? -0.109 -7.936 -10.025 1.00 95.62 165 VAL A CA 1
ATOM 1318 C C . VAL A 1 165 ? -0.246 -6.742 -9.080 1.00 95.62 165 VAL A C 1
ATOM 1320 O O . VAL A 1 165 ? -1.251 -6.648 -8.379 1.00 95.62 165 VAL A O 1
ATOM 1323 N N . VAL A 1 166 ? 0.697 -5.797 -9.089 1.00 94.50 166 VAL A N 1
ATOM 1324 C CA . VAL A 1 166 ? 0.604 -4.592 -8.248 1.00 94.50 166 VAL A CA 1
ATOM 1325 C C . VAL A 1 166 ? -0.557 -3.692 -8.664 1.00 94.50 166 VAL A C 1
ATOM 1327 O O . VAL A 1 166 ? -1.293 -3.239 -7.789 1.00 94.50 166 VAL A O 1
ATOM 1330 N N . LYS A 1 167 ? -0.779 -3.489 -9.971 1.00 93.81 167 LYS A N 1
ATOM 1331 C CA . LYS A 1 167 ? -1.942 -2.742 -10.484 1.00 93.81 167 LYS A CA 1
ATOM 1332 C C . LYS A 1 167 ? -3.259 -3.349 -9.981 1.00 93.81 167 LYS A C 1
ATOM 1334 O O . LYS A 1 167 ? -4.144 -2.622 -9.528 1.00 93.81 167 LYS A O 1
ATOM 1339 N N . SER A 1 168 ? -3.328 -4.685 -9.915 1.00 93.19 168 SER A N 1
ATOM 1340 C CA . SER A 1 168 ? -4.507 -5.398 -9.409 1.00 93.19 168 SER A CA 1
ATOM 1341 C C . SER A 1 168 ? -4.851 -5.100 -7.943 1.00 93.19 168 SER A C 1
ATOM 1343 O O . SER A 1 168 ? -5.998 -5.293 -7.547 1.00 93.19 168 SER A O 1
ATOM 1345 N N . PHE A 1 169 ? -3.902 -4.612 -7.131 1.00 90.94 169 PHE A N 1
ATOM 1346 C CA . PHE A 1 169 ? -4.164 -4.251 -5.732 1.00 90.94 169 PHE A CA 1
ATOM 1347 C C . PHE A 1 169 ? -5.150 -3.091 -5.625 1.00 90.94 169 PHE A C 1
ATOM 1349 O O . PHE A 1 169 ? -6.066 -3.140 -4.806 1.00 90.94 169 PHE A O 1
ATOM 1356 N N . LEU A 1 170 ? -4.984 -2.076 -6.477 1.00 86.56 170 LEU A N 1
ATOM 1357 C CA . LEU A 1 170 ? -5.894 -0.940 -6.517 1.00 86.56 170 LEU A CA 1
ATOM 1358 C C . LEU A 1 170 ? -7.172 -1.274 -7.300 1.00 86.56 170 LEU A C 1
ATOM 1360 O O . LEU A 1 170 ? -8.254 -0.884 -6.867 1.00 86.56 170 LEU A O 1
ATOM 1364 N N . ASP A 1 171 ? -7.064 -2.040 -8.391 1.00 86.94 171 ASP A N 1
ATOM 1365 C CA . ASP A 1 171 ? -8.217 -2.422 -9.223 1.00 86.94 171 ASP A CA 1
ATOM 1366 C C . ASP A 1 171 ? -9.231 -3.291 -8.467 1.00 86.94 171 ASP A C 1
ATOM 1368 O O . ASP A 1 171 ? -10.431 -3.217 -8.718 1.00 86.94 171 ASP A O 1
ATOM 1372 N N . ALA A 1 172 ? -8.764 -4.109 -7.519 1.00 85.50 172 ALA A N 1
ATOM 1373 C CA . ALA A 1 172 ? -9.630 -4.897 -6.645 1.00 85.50 172 ALA A CA 1
ATOM 1374 C C . ALA A 1 172 ? -10.439 -4.038 -5.655 1.00 85.50 172 ALA A C 1
ATOM 1376 O O . ALA A 1 172 ? -11.347 -4.548 -5.000 1.00 85.50 172 ALA A O 1
ATOM 1377 N N . GLY A 1 173 ? -10.110 -2.751 -5.534 1.00 84.00 173 GLY A N 1
ATOM 1378 C CA . GLY A 1 173 ? -10.750 -1.815 -4.629 1.00 84.00 173 GLY A CA 1
ATOM 1379 C C . GLY A 1 173 ? -10.028 -1.651 -3.291 1.00 84.00 173 GLY A C 1
ATOM 1380 O O . GLY A 1 173 ? -9.134 -2.401 -2.886 1.00 84.00 173 GLY A O 1
ATOM 1381 N N . LEU A 1 174 ? -10.449 -0.604 -2.588 1.00 83.06 174 LEU A N 1
ATOM 1382 C CA . LEU A 1 174 ? -9.950 -0.203 -1.276 1.00 83.06 174 LEU A CA 1
ATOM 1383 C C . LEU A 1 174 ? -10.329 -1.267 -0.242 1.00 83.06 174 LEU A C 1
ATOM 1385 O O . LEU A 1 174 ? -11.510 -1.431 0.051 1.00 83.06 174 LEU A O 1
ATOM 1389 N N . CYS A 1 175 ? -9.345 -2.005 0.281 1.00 85.50 175 CYS A N 1
ATOM 1390 C CA . CYS A 1 175 ? -9.570 -3.204 1.091 1.00 85.50 175 CYS A CA 1
ATOM 1391 C C . CYS A 1 175 ? -8.780 -3.171 2.403 1.00 85.50 175 CYS A C 1
ATOM 1393 O O . CYS A 1 175 ? -7.621 -2.756 2.429 1.00 85.50 175 CYS A O 1
ATOM 1395 N N . TRP A 1 176 ? -9.386 -3.677 3.480 1.00 82.12 176 TRP A N 1
ATOM 1396 C CA . TRP A 1 176 ? -8.733 -3.822 4.782 1.00 82.12 176 TRP A CA 1
ATOM 1397 C C . TRP A 1 176 ? -7.561 -4.812 4.754 1.00 82.12 176 TRP A C 1
ATOM 1399 O O . TRP A 1 176 ? -6.682 -4.741 5.605 1.00 82.12 176 TRP A O 1
ATOM 1409 N N . ASP A 1 177 ? -7.492 -5.692 3.753 1.00 83.69 177 ASP A N 1
ATOM 1410 C CA . ASP A 1 177 ? -6.473 -6.744 3.655 1.00 83.69 177 ASP A CA 1
ATOM 1411 C C . ASP A 1 177 ? -5.029 -6.213 3.618 1.00 83.69 177 ASP A C 1
ATOM 1413 O O . ASP A 1 177 ? -4.105 -6.926 4.020 1.00 83.69 177 ASP A O 1
ATOM 1417 N N . PHE A 1 178 ? -4.822 -4.971 3.171 1.00 79.44 178 PHE A N 1
ATOM 1418 C CA . PHE A 1 178 ? -3.506 -4.325 3.097 1.00 79.44 178 PHE A CA 1
ATOM 1419 C C . PHE A 1 178 ? -3.260 -3.297 4.202 1.00 79.44 178 PHE A C 1
ATOM 1421 O O . PHE A 1 178 ? -2.096 -2.950 4.460 1.00 79.44 178 PHE A O 1
ATOM 1428 N N . HIS A 1 179 ? -4.328 -2.865 4.876 1.00 79.25 179 HIS A N 1
ATOM 1429 C CA . HIS A 1 179 ? -4.274 -1.848 5.910 1.00 79.25 179 HIS A CA 1
ATOM 1430 C C . HIS A 1 179 ? -3.342 -2.311 7.044 1.00 79.25 179 HIS A C 1
ATOM 1432 O O . HIS A 1 179 ? -3.484 -3.437 7.525 1.00 79.25 179 HIS A O 1
ATOM 1438 N N . PRO A 1 180 ? -2.389 -1.483 7.514 1.00 69.38 180 PRO A N 1
ATOM 1439 C CA . PRO A 1 180 ? -1.379 -1.911 8.486 1.00 69.38 180 PRO A CA 1
ATOM 1440 C C . PRO A 1 180 ? -1.943 -2.554 9.760 1.00 69.38 180 PRO A C 1
ATOM 1442 O O . PRO A 1 180 ? -1.364 -3.514 10.256 1.00 69.38 180 PRO A O 1
ATOM 1445 N N . ALA A 1 181 ? -3.079 -2.056 10.258 1.00 66.00 181 ALA A N 1
ATOM 1446 C CA . ALA A 1 181 ? -3.715 -2.559 11.480 1.00 66.00 181 ALA A CA 1
ATOM 1447 C C . ALA A 1 181 ? -4.549 -3.841 11.293 1.00 66.00 181 ALA A C 1
ATOM 1449 O O . ALA A 1 181 ? -4.830 -4.523 12.269 1.00 66.00 181 ALA A O 1
ATOM 1450 N N . THR A 1 182 ? -4.965 -4.169 10.066 1.00 71.75 182 THR A N 1
ATOM 1451 C CA . THR A 1 182 ? -5.898 -5.283 9.786 1.00 71.75 182 THR A CA 1
ATOM 1452 C C . THR A 1 182 ? -5.407 -6.204 8.678 1.00 71.75 182 THR A C 1
ATOM 1454 O O . THR A 1 182 ? -6.181 -6.984 8.116 1.00 71.75 182 THR A O 1
ATOM 1457 N N . ARG A 1 183 ? -4.104 -6.125 8.382 1.00 75.38 183 ARG A N 1
ATOM 1458 C CA . ARG A 1 183 ? -3.462 -6.835 7.285 1.00 75.38 183 ARG A CA 1
ATOM 1459 C C . ARG A 1 183 ? -3.778 -8.324 7.353 1.00 75.38 183 ARG A C 1
ATOM 1461 O O . ARG A 1 183 ? -3.497 -8.990 8.347 1.00 75.38 183 ARG A O 1
ATOM 1468 N N . SER A 1 184 ? -4.319 -8.848 6.260 1.00 81.75 184 SER A N 1
ATOM 1469 C CA . SER A 1 184 ? -4.719 -10.248 6.183 1.00 81.75 184 SER A CA 1
ATOM 1470 C C . SER A 1 184 ? -3.486 -11.167 6.163 1.00 81.75 184 SER A C 1
ATOM 1472 O O . SER A 1 184 ? -2.566 -10.940 5.365 1.00 81.75 184 SER A O 1
ATOM 1474 N N . PRO A 1 185 ? -3.453 -12.249 6.967 1.00 81.06 185 PRO A N 1
ATOM 1475 C CA . PRO A 1 185 ? -2.386 -13.250 6.906 1.00 81.06 185 PRO A CA 1
ATOM 1476 C C . PRO A 1 185 ? -2.217 -13.858 5.507 1.00 81.06 185 PRO A C 1
ATOM 1478 O O . PRO A 1 185 ? -1.103 -14.174 5.093 1.00 81.06 185 PRO A O 1
ATOM 1481 N N . ASN A 1 186 ? -3.302 -13.951 4.731 1.00 84.06 186 ASN A N 1
ATOM 1482 C CA . ASN A 1 186 ? -3.266 -14.472 3.364 1.00 84.06 186 ASN A CA 1
ATOM 1483 C C . ASN A 1 186 ? -2.438 -13.581 2.427 1.00 84.06 186 ASN A C 1
ATOM 1485 O O . ASN A 1 186 ? -1.750 -14.097 1.545 1.00 84.06 186 ASN A O 1
ATOM 1489 N N . ILE A 1 187 ? -2.439 -12.260 2.644 1.00 84.56 187 ILE A N 1
ATOM 1490 C CA . ILE A 1 187 ? -1.594 -11.325 1.889 1.00 84.56 187 ILE A CA 1
ATOM 1491 C C . ILE A 1 187 ? -0.120 -11.569 2.201 1.00 84.56 187 ILE A C 1
ATOM 1493 O O . ILE A 1 187 ? 0.694 -11.664 1.282 1.00 84.56 187 ILE A O 1
ATOM 1497 N N . LEU A 1 188 ? 0.221 -11.742 3.480 1.00 80.38 188 LEU A N 1
ATOM 1498 C CA . LEU A 1 188 ? 1.592 -12.038 3.900 1.00 80.38 188 LEU A CA 1
ATOM 1499 C C . LEU A 1 188 ? 2.077 -13.383 3.353 1.00 80.38 188 LEU A C 1
ATOM 1501 O O . LEU A 1 188 ? 3.218 -13.494 2.912 1.00 80.38 188 LEU A O 1
ATOM 1505 N N . THR A 1 189 ? 1.222 -14.401 3.318 1.00 84.50 189 THR A N 1
ATOM 1506 C CA . THR A 1 189 ? 1.581 -15.706 2.753 1.00 84.50 189 THR A CA 1
ATOM 1507 C C . THR A 1 189 ? 1.757 -15.639 1.234 1.00 84.50 189 THR A C 1
ATOM 1509 O O . THR A 1 189 ? 2.728 -16.182 0.707 1.00 84.50 189 THR A O 1
ATOM 1512 N N . LYS A 1 190 ? 0.860 -14.943 0.517 1.00 87.69 190 LYS A N 1
ATOM 1513 C CA . LYS A 1 190 ? 0.837 -14.914 -0.957 1.00 87.69 190 LYS A CA 1
ATOM 1514 C C . LYS A 1 190 ? 1.863 -13.954 -1.573 1.00 87.69 190 LYS A C 1
ATOM 1516 O O . LYS A 1 190 ? 2.458 -14.294 -2.602 1.00 87.69 190 LYS A O 1
ATOM 1521 N N . TYR A 1 191 ? 2.069 -12.790 -0.951 1.00 88.69 191 TYR A N 1
ATOM 1522 C CA . TYR A 1 191 ? 2.877 -11.677 -1.474 1.00 88.69 191 TYR A CA 1
ATOM 1523 C C . TYR A 1 191 ? 4.052 -11.271 -0.566 1.00 88.69 191 TYR A C 1
ATOM 1525 O O . TYR A 1 191 ? 4.830 -10.387 -0.932 1.00 88.69 191 TYR A O 1
ATOM 1533 N N . ARG A 1 192 ? 4.219 -11.912 0.600 1.00 89.00 192 ARG A N 1
ATOM 1534 C CA . ARG A 1 192 ? 5.262 -11.579 1.589 1.00 89.00 192 ARG A CA 1
ATOM 1535 C C . ARG A 1 192 ? 5.178 -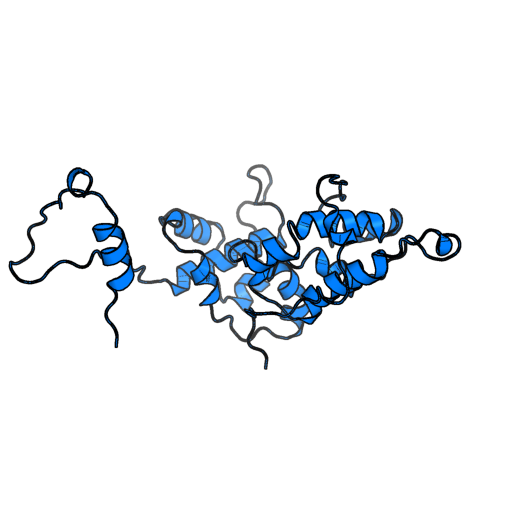10.113 2.018 1.00 89.00 192 ARG A C 1
ATOM 1537 O O . ARG A 1 192 ? 4.088 -9.566 2.189 1.00 89.00 192 ARG A O 1
ATOM 1544 N N . ASN A 1 193 ? 6.321 -9.472 2.253 1.00 88.56 193 ASN A N 1
ATOM 1545 C CA . ASN A 1 193 ? 6.362 -8.068 2.631 1.00 88.56 193 ASN A CA 1
ATOM 1546 C C . ASN A 1 193 ? 6.085 -7.183 1.408 1.00 88.56 193 ASN A C 1
ATOM 1548 O O . ASN A 1 193 ? 7.002 -6.756 0.708 1.00 88.56 193 ASN A O 1
ATOM 1552 N N . VAL A 1 194 ? 4.803 -6.908 1.164 1.00 88.94 194 VAL A N 1
ATOM 1553 C CA . VAL A 1 194 ? 4.320 -6.128 0.017 1.00 88.94 194 VAL A CA 1
ATOM 1554 C C . VAL A 1 194 ? 5.039 -4.782 -0.107 1.00 88.94 194 VAL A C 1
ATOM 1556 O O . VAL A 1 194 ? 5.522 -4.455 -1.183 1.00 88.94 194 VAL A O 1
ATOM 1559 N N . ASN A 1 195 ? 5.183 -4.021 0.982 1.00 86.75 195 ASN A N 1
ATOM 1560 C CA . ASN A 1 195 ? 5.789 -2.684 0.924 1.00 86.75 195 ASN A CA 1
ATOM 1561 C C . ASN A 1 195 ? 7.257 -2.733 0.492 1.00 86.75 195 ASN A C 1
ATOM 1563 O O . ASN A 1 195 ? 7.697 -1.906 -0.308 1.00 86.75 195 ASN A O 1
ATOM 1567 N N . LYS A 1 196 ? 8.014 -3.714 0.991 1.00 90.00 196 LYS A N 1
ATOM 1568 C CA . LYS A 1 196 ? 9.418 -3.904 0.616 1.00 90.00 196 LYS A CA 1
ATOM 1569 C C . LYS A 1 196 ? 9.558 -4.414 -0.817 1.00 90.00 196 LYS A C 1
ATOM 1571 O O . LYS A 1 196 ? 10.365 -3.883 -1.576 1.00 90.00 196 LYS A O 1
ATOM 1576 N N . ASN A 1 197 ? 8.713 -5.364 -1.207 1.00 93.56 197 ASN A N 1
ATOM 1577 C CA . ASN A 1 197 ? 8.662 -5.881 -2.571 1.00 93.56 197 ASN A CA 1
ATOM 1578 C C . ASN A 1 197 ? 8.311 -4.787 -3.590 1.00 93.56 197 ASN A C 1
ATOM 1580 O O . ASN A 1 197 ? 9.014 -4.635 -4.584 1.00 93.56 197 ASN A O 1
ATOM 1584 N N . ILE A 1 198 ? 7.298 -3.960 -3.314 1.00 94.00 198 ILE A N 1
ATOM 1585 C CA . ILE A 1 198 ? 6.927 -2.838 -4.185 1.00 94.00 198 ILE A CA 1
ATOM 1586 C C . ILE A 1 198 ? 8.042 -1.786 -4.230 1.00 94.00 198 ILE A C 1
ATOM 1588 O O . ILE A 1 198 ? 8.359 -1.295 -5.306 1.00 94.00 198 ILE A O 1
ATOM 1592 N N . THR A 1 199 ? 8.687 -1.467 -3.103 1.00 94.12 199 THR A N 1
ATOM 1593 C CA . THR A 1 199 ? 9.846 -0.549 -3.079 1.00 94.12 199 THR A CA 1
ATOM 1594 C C . THR A 1 199 ? 10.954 -1.015 -4.030 1.00 94.12 199 THR A C 1
ATOM 1596 O O . THR A 1 199 ? 11.479 -0.227 -4.818 1.00 94.12 199 THR A O 1
ATOM 1599 N N . ASN A 1 200 ? 11.285 -2.306 -4.008 1.00 97.00 200 ASN A N 1
ATOM 1600 C CA . ASN A 1 200 ? 12.276 -2.870 -4.918 1.00 97.00 200 ASN A CA 1
ATOM 1601 C C . ASN A 1 200 ? 11.799 -2.909 -6.370 1.00 97.00 200 ASN A C 1
ATOM 1603 O O . ASN A 1 200 ? 12.599 -2.634 -7.266 1.00 97.00 200 ASN A O 1
ATOM 1607 N N . LEU A 1 201 ? 10.517 -3.199 -6.597 1.00 97.25 201 LEU A N 1
ATOM 1608 C CA . LEU A 1 201 ? 9.912 -3.148 -7.922 1.00 97.25 201 LEU A CA 1
ATOM 1609 C C . LEU A 1 201 ? 9.941 -1.727 -8.496 1.00 97.25 201 LEU A C 1
ATOM 1611 O O . LEU A 1 201 ? 10.237 -1.581 -9.674 1.00 97.25 201 LEU A O 1
ATOM 1615 N N . ILE A 1 202 ? 9.718 -0.678 -7.695 1.00 96.81 202 ILE A N 1
ATOM 1616 C CA . ILE A 1 202 ? 9.850 0.726 -8.129 1.00 96.81 202 ILE A CA 1
ATOM 1617 C C . ILE A 1 202 ? 11.266 0.981 -8.661 1.00 96.81 202 ILE A C 1
ATOM 1619 O O . ILE A 1 202 ? 11.421 1.517 -9.755 1.00 96.81 202 ILE A O 1
ATOM 1623 N N . LEU A 1 203 ? 12.295 0.535 -7.933 1.00 96.94 203 LEU A N 1
ATOM 1624 C CA . LEU A 1 203 ? 13.696 0.648 -8.363 1.00 96.94 203 LEU A CA 1
ATOM 1625 C C . LEU A 1 203 ? 14.000 -0.132 -9.653 1.00 96.94 203 LEU A C 1
ATOM 1627 O O . LEU A 1 203 ? 14.889 0.252 -10.417 1.00 96.94 203 LEU A O 1
ATOM 1631 N N . ASP A 1 204 ? 13.288 -1.232 -9.898 1.00 97.00 204 ASP A N 1
ATOM 1632 C CA . ASP A 1 204 ? 13.420 -2.004 -11.133 1.00 97.00 204 ASP A CA 1
ATOM 1633 C C . ASP A 1 204 ? 12.530 -1.507 -12.270 1.00 97.00 204 ASP A C 1
ATOM 1635 O O . ASP A 1 204 ? 12.829 -1.805 -13.414 1.00 97.00 204 ASP A O 1
ATOM 1639 N N . SER A 1 205 ? 11.493 -0.722 -11.999 1.00 97.25 205 SER A N 1
ATOM 1640 C CA . SER A 1 205 ? 10.516 -0.306 -13.013 1.00 97.25 205 SER A CA 1
ATOM 1641 C C . SER A 1 205 ? 10.766 1.102 -13.538 1.00 97.25 205 SER A C 1
ATOM 1643 O O . SER A 1 205 ? 10.479 1.381 -14.702 1.00 97.25 205 SER A O 1
ATOM 1645 N N . TYR A 1 206 ? 11.307 1.986 -12.697 1.00 97.50 206 TYR A N 1
ATOM 1646 C CA . TYR A 1 206 ? 11.404 3.409 -13.001 1.00 97.50 206 TYR A CA 1
ATOM 1647 C C . TYR A 1 206 ? 12.844 3.902 -13.122 1.00 97.50 206 TYR A C 1
ATOM 1649 O O . TYR A 1 206 ? 13.753 3.441 -12.426 1.00 97.50 206 TYR A O 1
ATOM 1657 N N . SER A 1 207 ? 13.048 4.872 -14.010 1.00 96.12 207 SER A N 1
ATOM 1658 C CA . SER A 1 207 ? 14.315 5.581 -14.151 1.00 96.12 207 SER A CA 1
ATOM 1659 C C . SER A 1 207 ? 14.602 6.449 -12.912 1.00 96.12 207 SER A C 1
ATOM 1661 O O . SER A 1 207 ? 13.671 6.899 -12.232 1.00 96.12 207 SER A O 1
ATOM 1663 N N . PRO A 1 208 ? 15.877 6.779 -12.620 1.00 95.56 208 PRO A N 1
ATOM 1664 C CA . PRO A 1 208 ? 16.215 7.701 -11.531 1.00 95.56 208 PRO A CA 1
ATOM 1665 C C . PRO A 1 208 ? 15.515 9.062 -11.654 1.00 95.56 208 PRO A C 1
ATOM 1667 O O . PRO A 1 208 ? 15.129 9.656 -10.648 1.00 95.56 208 PRO A O 1
ATOM 1670 N N . LYS A 1 209 ? 15.303 9.538 -12.890 1.00 95.69 209 LYS A N 1
ATOM 1671 C CA . LYS A 1 209 ? 14.579 10.782 -13.174 1.00 95.69 209 LYS A CA 1
ATOM 1672 C C . LYS A 1 209 ? 13.117 10.685 -12.738 1.00 95.69 209 LYS A C 1
ATOM 1674 O O . LYS A 1 209 ? 12.625 11.595 -12.075 1.00 95.69 209 LYS A O 1
ATOM 1679 N N . THR A 1 210 ? 12.444 9.585 -13.066 1.00 95.81 210 THR A N 1
ATOM 1680 C CA . THR A 1 210 ? 11.048 9.367 -12.670 1.00 95.81 210 THR A CA 1
ATOM 1681 C C . THR A 1 210 ? 10.919 9.180 -11.163 1.00 95.81 210 THR A C 1
ATOM 1683 O O . THR A 1 210 ? 10.048 9.797 -10.557 1.00 95.81 210 THR A O 1
ATOM 1686 N N . ILE A 1 211 ? 11.836 8.451 -10.518 1.00 94.81 211 ILE A N 1
ATOM 1687 C CA . ILE A 1 211 ? 11.864 8.315 -9.051 1.00 94.81 211 ILE A CA 1
ATOM 1688 C C . ILE A 1 211 ? 12.021 9.678 -8.369 1.00 94.81 211 ILE A C 1
ATOM 1690 O O . ILE A 1 211 ? 11.278 9.981 -7.435 1.00 94.81 211 ILE A O 1
ATOM 1694 N N . LYS A 1 212 ? 12.918 10.535 -8.871 1.00 94.19 212 LYS A N 1
ATOM 1695 C CA . LYS A 1 212 ? 13.047 11.911 -8.381 1.00 94.19 212 LYS A CA 1
ATOM 1696 C C . LYS A 1 212 ? 11.734 12.686 -8.539 1.00 94.19 212 LYS A C 1
ATOM 1698 O O . LYS A 1 212 ? 11.263 13.286 -7.580 1.00 94.19 212 LYS A O 1
ATOM 1703 N N . GLY A 1 213 ? 11.082 12.588 -9.699 1.00 93.44 213 GLY A N 1
ATOM 1704 C CA . GLY A 1 213 ? 9.769 13.200 -9.924 1.00 93.44 213 GLY A CA 1
ATOM 1705 C C . GLY A 1 213 ? 8.674 12.679 -8.981 1.00 93.44 213 GLY A C 1
ATOM 1706 O O . GLY A 1 213 ? 7.810 13.445 -8.554 1.00 93.44 213 GLY A O 1
ATOM 1707 N N . LEU A 1 214 ? 8.706 11.396 -8.607 1.00 88.56 214 LEU A N 1
ATOM 1708 C CA . LEU A 1 214 ? 7.793 10.825 -7.612 1.00 88.56 214 LEU A CA 1
ATOM 1709 C C . LEU A 1 214 ? 8.047 11.396 -6.208 1.00 88.56 214 LEU A C 1
ATOM 1711 O O . LEU A 1 214 ? 7.086 11.605 -5.465 1.00 88.56 214 LEU A O 1
ATOM 1715 N N . MET A 1 215 ? 9.305 11.666 -5.844 1.00 86.69 215 MET A N 1
ATOM 1716 C CA . MET A 1 215 ? 9.660 12.325 -4.579 1.00 86.69 215 MET A CA 1
ATOM 1717 C C . MET A 1 215 ? 9.230 13.791 -4.557 1.00 86.69 215 MET A C 1
ATOM 1719 O O . MET A 1 215 ? 8.586 14.221 -3.601 1.00 86.69 215 MET A O 1
ATOM 1723 N N . ASP A 1 216 ? 9.521 14.535 -5.624 1.00 85.00 216 ASP A N 1
ATOM 1724 C CA . ASP A 1 216 ? 9.182 15.958 -5.741 1.00 85.00 216 ASP A CA 1
ATOM 1725 C C . ASP A 1 216 ? 7.658 16.169 -5.640 1.00 85.00 216 ASP A C 1
ATOM 1727 O O . ASP A 1 216 ? 7.181 17.079 -4.961 1.00 85.00 216 ASP A O 1
ATOM 1731 N N . ASN A 1 217 ? 6.878 15.246 -6.216 1.00 81.31 217 ASN A N 1
ATOM 1732 C CA . ASN A 1 217 ? 5.414 15.218 -6.122 1.00 81.31 217 ASN A CA 1
ATOM 1733 C C . ASN A 1 217 ? 4.877 14.512 -4.863 1.00 81.31 217 ASN A C 1
ATOM 1735 O O . ASN A 1 217 ? 3.674 14.259 -4.759 1.00 81.31 217 ASN A O 1
ATOM 1739 N N . ARG A 1 218 ? 5.751 14.158 -3.912 1.00 79.75 218 ARG A N 1
ATOM 1740 C CA . ARG A 1 218 ? 5.431 13.489 -2.637 1.00 79.75 218 ARG A CA 1
ATOM 1741 C C . ARG A 1 218 ? 4.653 12.174 -2.779 1.00 79.75 218 ARG A C 1
ATOM 1743 O O . ARG A 1 218 ? 4.004 11.731 -1.828 1.00 79.75 218 ARG A O 1
ATOM 1750 N N . LYS A 1 219 ? 4.725 11.508 -3.936 1.00 81.31 219 LYS A N 1
ATOM 1751 C CA . LYS A 1 219 ? 4.140 10.171 -4.144 1.00 81.31 219 LYS A CA 1
ATOM 1752 C C . LYS A 1 219 ? 4.871 9.127 -3.305 1.00 81.31 219 LYS A C 1
ATOM 1754 O O . LYS A 1 219 ? 4.232 8.308 -2.647 1.00 81.31 219 LYS A O 1
ATOM 1759 N N . ILE A 1 220 ? 6.192 9.256 -3.215 1.00 81.94 220 ILE A N 1
ATOM 1760 C CA . ILE A 1 220 ? 7.039 8.556 -2.245 1.00 81.94 220 ILE A CA 1
ATOM 1761 C C . ILE A 1 220 ? 7.681 9.576 -1.304 1.00 81.94 220 ILE A C 1
ATOM 1763 O O . ILE A 1 220 ? 8.084 10.652 -1.734 1.00 81.94 220 ILE A O 1
ATOM 1767 N N . ALA A 1 221 ? 7.729 9.261 -0.009 1.00 78.38 221 ALA A N 1
ATOM 1768 C CA . ALA A 1 221 ? 8.227 10.189 1.010 1.00 78.38 221 ALA A CA 1
ATOM 1769 C C . ALA A 1 221 ? 9.760 10.199 1.118 1.00 78.38 221 ALA A C 1
ATOM 1771 O O . ALA A 1 221 ? 10.348 11.203 1.502 1.00 78.38 221 ALA A O 1
ATOM 1772 N N . VAL A 1 222 ? 10.400 9.073 0.795 1.00 82.81 222 VAL A N 1
ATOM 1773 C CA . VAL A 1 222 ? 11.843 8.858 0.944 1.00 82.81 222 VAL A CA 1
ATOM 1774 C C . VAL A 1 222 ? 12.359 8.133 -0.293 1.00 82.81 222 VAL A C 1
ATOM 1776 O O . VAL A 1 222 ? 11.628 7.346 -0.900 1.00 82.81 222 VAL A O 1
ATOM 1779 N N . GLN A 1 223 ? 13.618 8.391 -0.649 1.00 88.12 223 GLN A N 1
ATOM 1780 C CA . GLN A 1 223 ? 14.317 7.667 -1.704 1.00 88.12 223 GLN A CA 1
ATOM 1781 C C . GLN A 1 223 ? 14.277 6.152 -1.418 1.00 88.12 223 GLN A C 1
ATOM 1783 O O . GLN A 1 223 ? 14.740 5.721 -0.358 1.00 88.12 223 GLN A O 1
ATOM 1788 N N . PRO A 1 224 ? 13.757 5.330 -2.345 1.00 91.31 224 PRO A N 1
ATOM 1789 C CA . PRO A 1 224 ? 13.770 3.881 -2.212 1.00 91.31 224 PRO A CA 1
ATOM 1790 C C . PRO A 1 224 ? 15.199 3.347 -2.076 1.00 91.31 224 PRO A C 1
ATOM 1792 O O . PRO A 1 224 ? 16.065 3.657 -2.897 1.00 91.31 224 PRO A O 1
ATOM 1795 N N . ILE A 1 225 ? 15.429 2.513 -1.063 1.00 92.19 225 ILE A N 1
ATOM 1796 C CA . ILE A 1 225 ? 16.684 1.777 -0.865 1.00 92.19 225 ILE A CA 1
ATOM 1797 C C . ILE A 1 225 ? 16.411 0.308 -1.167 1.00 92.19 225 ILE A C 1
ATOM 1799 O O . ILE A 1 225 ? 15.432 -0.257 -0.673 1.00 92.19 225 ILE A O 1
ATOM 1803 N N . ARG A 1 226 ? 17.272 -0.302 -1.988 1.00 94.00 226 ARG A N 1
ATOM 1804 C CA . ARG A 1 226 ? 17.145 -1.712 -2.352 1.00 94.00 226 ARG A CA 1
ATOM 1805 C C . ARG A 1 226 ? 17.334 -2.595 -1.125 1.00 94.00 226 ARG A C 1
ATOM 1807 O O . ARG A 1 226 ? 18.353 -2.505 -0.449 1.00 94.00 226 ARG A O 1
ATOM 1814 N N . ASP A 1 227 ? 16.381 -3.489 -0.904 1.00 92.75 227 ASP A N 1
ATOM 1815 C CA . ASP A 1 227 ? 16.431 -4.490 0.158 1.00 92.75 227 ASP A CA 1
ATOM 1816 C C . ASP A 1 227 ? 16.621 -5.888 -0.458 1.00 92.75 227 ASP A C 1
ATOM 1818 O O . ASP A 1 227 ? 15.668 -6.436 -1.015 1.00 92.75 227 ASP A O 1
ATOM 1822 N N . PRO A 1 228 ? 17.829 -6.476 -0.442 1.00 91.50 228 PRO A N 1
ATOM 1823 C CA . PRO A 1 228 ? 18.101 -7.716 -1.171 1.00 91.50 228 PRO A CA 1
ATOM 1824 C C . PRO A 1 228 ? 17.291 -8.916 -0.656 1.00 91.50 228 PRO A C 1
ATOM 1826 O O . PRO A 1 228 ? 17.131 -9.890 -1.390 1.00 91.50 228 PRO A O 1
ATOM 1829 N N . LEU A 1 229 ? 16.738 -8.837 0.560 1.00 92.69 229 LEU A N 1
ATOM 1830 C CA . LEU A 1 229 ? 15.919 -9.894 1.156 1.00 92.69 229 LEU A CA 1
ATOM 1831 C C . LEU A 1 229 ? 14.502 -9.968 0.570 1.00 92.69 229 LEU A C 1
ATOM 1833 O O . LEU A 1 229 ? 13.792 -10.936 0.822 1.00 92.69 229 LEU A O 1
ATOM 1837 N N . HIS A 1 230 ? 14.085 -8.972 -0.216 1.00 92.62 230 HIS A N 1
ATOM 1838 C CA . HIS A 1 230 ? 12.717 -8.860 -0.720 1.00 92.62 230 HIS A CA 1
ATOM 1839 C C . HIS A 1 230 ? 12.678 -8.839 -2.245 1.00 92.62 230 HIS A C 1
ATOM 1841 O O . HIS A 1 230 ? 12.628 -7.788 -2.882 1.00 92.62 230 HIS A O 1
ATOM 1847 N N . SER A 1 231 ? 12.745 -10.017 -2.855 1.00 94.69 231 SER A N 1
ATOM 1848 C CA . SER A 1 231 ? 12.725 -10.182 -4.315 1.00 94.69 231 SER A CA 1
ATOM 1849 C C . SER A 1 231 ? 11.575 -11.054 -4.808 1.00 94.69 231 SER A C 1
ATOM 1851 O O . SER A 1 231 ? 11.524 -11.413 -5.984 1.00 94.69 231 SER A O 1
ATOM 1853 N N . GLU A 1 232 ? 10.617 -11.365 -3.934 1.00 94.81 232 GLU A N 1
ATOM 1854 C CA . GLU A 1 232 ? 9.529 -12.289 -4.239 1.00 94.81 232 GLU A CA 1
ATOM 1855 C C . GLU A 1 232 ? 8.611 -11.761 -5.341 1.00 94.81 232 GLU A C 1
ATOM 1857 O O . GLU A 1 232 ? 7.993 -12.560 -6.045 1.00 94.81 232 GLU A O 1
ATOM 1862 N N . TYR A 1 233 ? 8.580 -10.442 -5.564 1.00 94.88 233 TYR A N 1
ATOM 1863 C CA . TYR A 1 233 ? 7.850 -9.847 -6.686 1.00 94.88 233 TYR A CA 1
ATOM 1864 C C . TYR A 1 233 ? 8.308 -10.344 -8.059 1.00 94.88 233 TYR A C 1
ATOM 1866 O O . TYR A 1 233 ? 7.513 -10.364 -8.991 1.00 94.88 233 TYR A O 1
ATOM 1874 N N . LYS A 1 234 ? 9.549 -10.823 -8.195 1.00 96.25 234 LYS A N 1
ATOM 1875 C CA . LYS A 1 234 ? 10.041 -11.418 -9.449 1.00 96.25 234 LYS A CA 1
ATOM 1876 C C . LYS A 1 234 ? 9.367 -12.752 -9.779 1.00 96.25 234 LYS A C 1
ATOM 1878 O O . LYS A 1 234 ? 9.412 -13.195 -10.919 1.00 96.25 234 LYS A O 1
ATOM 1883 N N . SER A 1 235 ? 8.750 -13.388 -8.783 1.00 94.88 235 SER A N 1
ATOM 1884 C CA . SER A 1 235 ? 7.941 -14.603 -8.941 1.00 94.88 235 SER A CA 1
ATOM 1885 C C . SER A 1 235 ? 6.446 -14.308 -9.088 1.00 94.88 235 SER A C 1
ATOM 1887 O O . SER A 1 235 ? 5.634 -15.232 -9.102 1.00 94.88 235 SER A O 1
ATOM 1889 N N . TRP A 1 236 ? 6.048 -13.030 -9.128 1.00 95.00 236 TRP A N 1
ATOM 1890 C CA . TRP A 1 236 ? 4.644 -12.674 -9.262 1.00 95.00 236 TRP A CA 1
ATOM 1891 C C . TRP A 1 236 ? 4.165 -12.848 -10.695 1.00 95.00 236 TRP A C 1
ATOM 1893 O O . TRP A 1 236 ? 4.558 -12.120 -11.602 1.00 95.00 236 TRP A O 1
ATOM 1903 N N . THR A 1 237 ? 3.291 -13.827 -10.864 1.00 93.12 237 THR A N 1
ATOM 1904 C CA . THR A 1 237 ? 2.651 -14.221 -12.115 1.00 93.12 237 THR A CA 1
ATOM 1905 C C . THR A 1 237 ? 1.177 -13.813 -12.118 1.00 93.12 237 THR A C 1
ATOM 1907 O O . THR A 1 237 ? 0.610 -13.447 -11.088 1.00 93.12 237 THR A O 1
ATOM 1910 N N . VAL A 1 238 ? 0.536 -13.859 -13.286 1.00 88.44 238 VAL A N 1
ATOM 1911 C CA . VAL A 1 238 ? -0.844 -13.378 -13.496 1.00 88.44 238 VAL A CA 1
ATOM 1912 C C . VAL A 1 238 ? -1.878 -14.117 -12.619 1.00 88.44 238 VAL A C 1
ATOM 1914 O O . VAL A 1 238 ? -2.871 -13.533 -12.195 1.00 88.44 238 VAL A O 1
ATOM 1917 N N . ASP A 1 239 ? -1.638 -15.374 -12.242 1.00 90.75 239 ASP A N 1
ATOM 1918 C CA . ASP A 1 239 ? -2.473 -16.125 -11.285 1.00 90.75 239 ASP A CA 1
ATOM 1919 C C . ASP A 1 239 ? -2.438 -15.539 -9.861 1.00 90.75 239 ASP A C 1
ATOM 1921 O O . ASP A 1 239 ? -3.368 -15.716 -9.068 1.00 90.75 239 ASP A O 1
ATOM 1925 N N . LYS A 1 240 ? -1.407 -14.753 -9.534 1.00 91.88 240 LYS A N 1
ATOM 1926 C CA . LYS A 1 240 ? -1.337 -13.999 -8.284 1.00 91.88 240 LYS A CA 1
ATOM 1927 C C . LYS A 1 240 ? -2.109 -12.684 -8.339 1.00 91.88 240 LYS A C 1
ATOM 1929 O O . LYS A 1 240 ? -1.915 -11.867 -7.440 1.00 91.88 240 LYS A O 1
ATOM 1934 N N . LYS A 1 241 ? -3.032 -12.486 -9.289 1.00 92.50 241 LYS A N 1
ATOM 1935 C CA . LYS A 1 241 ? -4.013 -11.392 -9.217 1.00 92.50 241 LYS A CA 1
ATOM 1936 C C . LYS A 1 241 ? -4.616 -11.312 -7.818 1.00 92.50 241 LYS A C 1
ATOM 1938 O O . LYS A 1 241 ? -4.949 -12.339 -7.210 1.00 92.50 241 LYS A O 1
ATOM 1943 N N . TYR A 1 242 ? -4.716 -10.103 -7.294 1.00 90.75 242 TYR A N 1
ATOM 1944 C CA . TYR A 1 242 ? -5.411 -9.875 -6.044 1.00 90.75 242 TYR A CA 1
ATOM 1945 C C . TYR A 1 242 ? -6.912 -9.698 -6.286 1.00 90.75 242 TYR A C 1
ATOM 1947 O O . TYR A 1 242 ? -7.340 -9.128 -7.289 1.00 90.75 242 TYR A O 1
ATOM 1955 N N . VAL A 1 243 ? -7.699 -10.220 -5.351 1.00 88.38 243 VAL A N 1
ATOM 1956 C CA . VAL A 1 243 ? -9.151 -10.076 -5.292 1.00 88.38 243 VAL A CA 1
ATOM 1957 C C . VAL A 1 243 ? -9.476 -9.672 -3.862 1.00 88.38 243 VAL A C 1
ATOM 1959 O O . VAL A 1 243 ? -9.046 -10.349 -2.928 1.00 88.38 243 VAL A O 1
ATOM 1962 N N . ALA A 1 244 ? -10.186 -8.557 -3.695 1.00 85.44 244 ALA A N 1
ATOM 1963 C CA . ALA A 1 244 ? -10.500 -8.022 -2.381 1.00 85.44 244 ALA A CA 1
ATOM 1964 C C . ALA A 1 244 ? -11.444 -8.946 -1.614 1.00 85.44 244 ALA A C 1
ATOM 1966 O O . ALA A 1 244 ? -12.453 -9.393 -2.156 1.00 85.44 244 ALA A O 1
ATOM 1967 N N . THR A 1 245 ? -11.122 -9.211 -0.345 1.00 85.19 245 THR A N 1
ATOM 1968 C CA . THR A 1 245 ? -11.956 -10.061 0.520 1.00 85.19 245 THR A CA 1
ATOM 1969 C C . THR A 1 245 ? -12.693 -9.277 1.603 1.00 85.19 245 THR A C 1
ATOM 1971 O O . THR A 1 245 ? -13.693 -9.751 2.133 1.00 85.19 245 THR A O 1
ATOM 1974 N N . SER A 1 246 ? -12.235 -8.061 1.908 1.00 82.44 246 SER A N 1
ATOM 1975 C CA . SER A 1 246 ? -12.759 -7.228 2.994 1.00 82.44 246 SER A CA 1
ATOM 1976 C C . SER A 1 246 ? -12.766 -5.736 2.606 1.00 82.44 246 SER A C 1
ATOM 1978 O O . SER A 1 246 ? -11.978 -4.962 3.162 1.00 82.44 246 SER A O 1
ATOM 1980 N N . PRO A 1 247 ? -13.602 -5.308 1.640 1.00 82.44 247 PRO A N 1
ATOM 1981 C CA . PRO A 1 247 ? -13.628 -3.924 1.163 1.00 82.44 247 PRO A CA 1
ATOM 1982 C C . PRO A 1 247 ? -13.885 -2.920 2.301 1.00 82.44 247 PRO A C 1
ATOM 1984 O O . PRO A 1 247 ? -14.667 -3.181 3.211 1.00 82.44 247 PRO A O 1
ATOM 1987 N N . ILE A 1 248 ? -13.199 -1.774 2.251 1.00 75.25 248 ILE A N 1
ATOM 1988 C CA . ILE A 1 248 ? -13.307 -0.678 3.232 1.00 75.25 248 ILE A CA 1
ATOM 1989 C C . ILE A 1 248 ? -14.575 0.132 2.991 1.00 75.25 248 ILE A C 1
ATOM 1991 O O . ILE A 1 248 ? -15.275 0.505 3.929 1.00 75.25 248 ILE A O 1
ATOM 1995 N N . PHE A 1 249 ? -14.857 0.413 1.721 1.00 71.94 249 PHE A N 1
ATOM 1996 C CA . PHE A 1 249 ? -16.024 1.174 1.308 1.00 71.94 249 PHE A CA 1
ATOM 1997 C C . PHE A 1 249 ? -17.045 0.218 0.696 1.00 71.94 249 PHE A C 1
ATOM 1999 O O . PHE A 1 249 ? -16.654 -0.652 -0.088 1.00 71.94 249 PHE A O 1
ATOM 2006 N N . PRO A 1 250 ? -18.338 0.355 1.033 1.00 62.34 250 PRO A N 1
ATOM 2007 C CA . PRO A 1 250 ? -19.375 -0.428 0.385 1.00 62.34 250 PRO A CA 1
ATOM 2008 C C . PRO A 1 250 ? -19.349 -0.151 -1.121 1.00 62.34 250 PRO A C 1
ATOM 2010 O O . PRO A 1 250 ? -19.311 1.003 -1.553 1.00 62.34 250 PRO A O 1
ATOM 2013 N N . VAL A 1 251 ? -19.342 -1.220 -1.915 1.00 58.88 251 VAL A N 1
ATOM 2014 C CA . VAL A 1 251 ? -19.497 -1.125 -3.369 1.00 58.88 251 VAL A CA 1
ATOM 2015 C C . VAL A 1 251 ? -20.938 -0.672 -3.619 1.00 58.88 251 VAL A C 1
ATOM 2017 O O . VAL A 1 251 ? -21.863 -1.351 -3.172 1.00 58.88 251 VAL A O 1
ATOM 2020 N N . LYS A 1 252 ? -21.116 0.506 -4.229 1.00 51.47 252 LYS A N 1
ATOM 2021 C CA . LYS A 1 252 ? -22.429 0.962 -4.708 1.00 51.47 252 LYS A CA 1
ATOM 2022 C C . LYS A 1 252 ? -22.830 0.177 -5.950 1.00 51.47 252 LYS A C 1
ATOM 2024 O O . LYS A 1 252 ? -21.931 -0.073 -6.784 1.00 51.47 252 LYS A O 1
#

Sequence (252 aa):
MMTDNFFDDAIYLSLPEGDRPTPHKHPVPSGSRGTQKIPRYNDLTKITKFIYAISLYIMIRAHPPVLSCDYKDPPMPKFISTILGITENQTQISEYIASLPLQNLDPVWVKDIKLPEIGQEAMSKFGPDVAGYRLASIFNTYEPDKYTGEHAKDKPIWLDSAVWVVKSFLDAGLCWDFHPATRSPNILTKYRNVNKNITNLILDSYSPKTIKGLMDNRKIAVQPIRDPLHSEYKSWTVDKKYVATSPIFPVK

Secondary structure (DSSP, 8-state):
---S-HHHHHHHHTS-GGGSPPPP-----SSSPPPP-----TTHHHHHHHHHHHHHHHHHHSS---TTSS-SSPPPPHHHHHHS---S-HHHHHHHHHTS-GGGS-GGGGGG-------HHHHHHHHHHHTT-TTTHHHHHS---TT-GGGGGG--TTHHHHHHHHHHHHHT-SBGGGSTTT--HHHHHHHSSHHHHHHHHHHHHS-HHHHHHHHHTTSSSS-----TT--GGGG--GGG----SSBSS---

pLDDT: mean 71.91, std 19.33, range [23.75, 97.5]

Organism: Penicillium freii (NCBI:txid48697)

Foldseek 3Di:
DDDDCPPVVVVQVPDDPVPRDDDDDDDDPPDDDDDDDDPDDPCPVLLLLLVVLVVLCCLVVVDDPDPPDPCPFDDRPCCSCVQSVDPDTNVVSVVVNVVDPCVPDQLCVNLVDDRDDDPPVCCVVCLCSQLQLLLLVCLVVDFFDPCPDPNVVVQDPLLVLLSQQSVLVPVLARANCNGPSRNNVVCCVLQNPVVLLSLQSCVNRHDPVVQVVCCVVVSDVDRRDHDPVHNCSSVRGNVSRDHHDGHSHDDD